Protein AF-A0A7W1K6W0-F1 (afdb_monomer)

Secondary structure (DSSP, 8-state):
--PPPP---------------PPPPP---EEEEEEE--SS-SSTT-TT-EEEEEEEEGGGEEEEEEEEEETTEEEEEEEEEEPPTTSEEEEEEEEEEEEETTEEEEEEEEEEEEEEETTEEEEEEEEEEEEEETTEEEEEE---EEEEEEPPPS---SBSPPTT-EEEEEE----SSSPPEEEEEE-TTSSEEEEEEEEEEEEETTS-EEEEEE---SSEE--TTSEEEE--EEEEEETTEEEEEEEEEEEEEBSSEEEEEEEEEEEEEETTT--EEEEEE---EEEEEE-

pLDDT: mean 90.36, std 11.37, range [38.22, 98.56]

Solvent-accessible surface area (backbone atoms only — not comparable to full-atom values): 14831 Å² total; per-residue (Å²): 143,84,84,85,84,84,82,84,79,84,82,83,81,82,78,81,77,72,76,79,77,74,78,77,65,59,76,47,63,48,52,23,2,6,28,24,82,55,79,77,54,82,47,98,62,25,33,45,26,33,41,32,14,32,25,31,36,86,93,40,37,31,34,40,36,35,39,43,14,13,81,81,47,72,37,72,48,78,51,74,33,54,44,41,64,81,19,36,36,56,50,70,52,74,42,78,45,65,92,42,101,58,31,40,39,38,29,37,38,45,34,40,35,34,41,82,49,70,50,35,35,39,35,40,38,34,39,43,38,39,39,30,48,80,85,49,74,49,77,34,60,31,53,81,33,64,31,42,27,18,32,50,48,98,54,30,61,59,68,24,43,48,48,56,35,50,33,15,2,25,36,70,53,87,57,98,65,36,30,33,16,28,33,40,33,32,29,70,85,25,45,24,36,50,38,42,39,36,43,49,58,29,46,30,75,82,74,46,76,48,79,47,74,48,63,61,78,63,58,41,63,37,47,94,68,12,37,34,78,50,70,52,76,50,78,45,79,53,92,65,33,34,39,40,37,43,40,36,40,38,38,41,27,14,70,47,8,31,36,36,39,38,32,41,38,40,39,32,22,36,60,89,79,62,46,77,74,45,40,35,35,49,55,82,33,43,35,29,14,16,92

Sequence (291 aa):
MRIPAMSLGVLAALTLVSPAVAEAPITPQGNFGGGALVSPPADIFGAGNAVVALRALPGGRLEIEATVRARCAGGDISESAKIAANGSFSAEGTVTQQPTPSTKITTSYEMSGRFTDASSAGGTISATIKRDVEGRQTTCKSGTVSFAARRPTSGVGKAGAVGAARYYGTTAQKSTGPNRPIVLRISADGKRITRALFSYSVTCSDDKVAIGVEAPRTNIAINSKGRVSDRDRTTQTEGEAVVKIDDRFTAELGAKGARGTFALSDVTTDRASGRTLQTCRTGTIRWRASR

Mean predicted aligned error: 6.69 Å

Radius of gyration: 25.07 Å; Cα contacts (8 Å, |Δi|>4): 837; chains: 1; bounding box: 113×42×66 Å

Nearest PDB structures (foldseek):
  3m8b-assembly1_A  TM=1.853E-01  e=1.008E+00  Escherichia coli
  3wi4-assembly1_A  TM=1.456E-01  e=2.033E+00  Neisseria meningitidis MC58

Structure (mmCIF, N/CA/C/O backbone):
data_AF-A0A7W1K6W0-F1
#
_entry.id   AF-A0A7W1K6W0-F1
#
loop_
_atom_site.group_PDB
_atom_site.id
_atom_site.type_symbol
_atom_site.label_atom_id
_atom_site.label_alt_id
_atom_site.label_comp_id
_atom_site.label_asym_id
_atom_site.label_entity_id
_atom_site.label_seq_id
_atom_site.pdbx_PDB_ins_code
_atom_site.Cartn_x
_atom_site.Cartn_y
_atom_site.Cartn_z
_atom_site.occupancy
_atom_site.B_iso_or_equiv
_atom_site.auth_seq_id
_atom_site.auth_comp_id
_atom_site.auth_asym_id
_atom_site.auth_atom_id
_atom_site.pdbx_PDB_model_num
ATOM 1 N N . MET A 1 1 ? 86.618 -5.258 -36.837 1.00 42.81 1 MET A N 1
ATOM 2 C CA . MET A 1 1 ? 85.709 -5.174 -35.673 1.00 42.81 1 MET A CA 1
ATOM 3 C C . MET A 1 1 ? 84.855 -3.920 -35.819 1.00 42.81 1 MET A C 1
ATOM 5 O O . MET A 1 1 ? 85.383 -2.825 -35.687 1.00 42.81 1 MET A O 1
ATOM 9 N N . ARG A 1 2 ? 83.581 -4.054 -36.199 1.00 38.22 2 ARG A N 1
ATOM 10 C CA . ARG A 1 2 ? 82.602 -2.954 -36.248 1.00 38.22 2 ARG A CA 1
ATOM 11 C C . ARG A 1 2 ? 81.290 -3.488 -35.670 1.00 38.22 2 ARG A C 1
ATOM 13 O O . ARG A 1 2 ? 80.817 -4.522 -36.125 1.00 38.22 2 ARG A O 1
ATOM 20 N N . ILE A 1 3 ? 80.784 -2.822 -34.635 1.00 43.19 3 ILE A N 1
ATOM 21 C CA . ILE A 1 3 ? 79.565 -3.171 -33.890 1.00 43.19 3 ILE A CA 1
ATOM 22 C C . ILE A 1 3 ? 78.397 -2.389 -34.514 1.00 43.19 3 ILE A C 1
ATOM 24 O O . ILE A 1 3 ? 78.555 -1.180 -34.703 1.00 43.19 3 ILE A O 1
ATOM 28 N N . PRO A 1 4 ? 77.249 -3.010 -34.849 1.00 52.16 4 PRO A N 1
ATOM 29 C CA . PRO A 1 4 ? 76.085 -2.274 -35.321 1.00 52.16 4 PRO A CA 1
ATOM 30 C C . PRO A 1 4 ? 75.261 -1.745 -34.139 1.00 52.16 4 PRO A C 1
ATOM 32 O O . PRO A 1 4 ? 75.050 -2.432 -33.141 1.00 52.16 4 PRO A O 1
ATOM 35 N N . ALA A 1 5 ? 74.803 -0.501 -34.272 1.00 53.09 5 ALA A N 1
ATOM 36 C CA . ALA A 1 5 ? 73.952 0.187 -33.313 1.00 53.09 5 ALA A CA 1
ATOM 37 C C . ALA A 1 5 ? 72.498 -0.310 -33.416 1.00 53.09 5 ALA A C 1
ATOM 39 O O . ALA A 1 5 ? 71.902 -0.280 -34.491 1.00 53.09 5 ALA A O 1
ATOM 40 N N . MET A 1 6 ? 71.930 -0.751 -32.290 1.00 55.09 6 MET A N 1
ATOM 41 C CA . MET A 1 6 ? 70.500 -1.038 -32.141 1.00 55.09 6 MET A CA 1
ATOM 42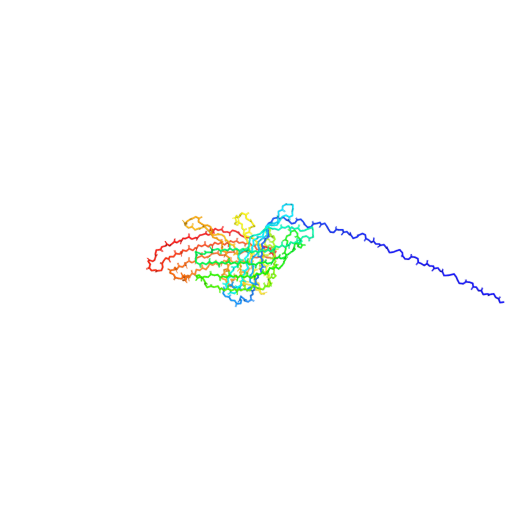 C C . MET A 1 6 ? 69.734 0.261 -31.877 1.00 55.09 6 MET A C 1
ATOM 44 O O . MET A 1 6 ? 69.959 0.930 -30.870 1.00 55.09 6 MET A O 1
ATOM 48 N N . SER A 1 7 ? 68.802 0.598 -32.764 1.00 52.59 7 SER A N 1
ATOM 49 C CA . SER A 1 7 ? 67.832 1.676 -32.568 1.00 52.59 7 SER A CA 1
ATOM 50 C C . SER A 1 7 ? 66.617 1.146 -31.795 1.00 52.59 7 SER A C 1
ATOM 52 O O . SER A 1 7 ? 65.870 0.317 -32.312 1.00 52.59 7 SER A O 1
ATOM 54 N N . LEU A 1 8 ? 66.406 1.623 -30.563 1.00 54.88 8 LEU A N 1
ATOM 55 C CA . LEU A 1 8 ? 65.153 1.428 -29.826 1.00 54.88 8 LEU A CA 1
ATOM 56 C C . LEU A 1 8 ? 64.073 2.361 -30.398 1.00 54.88 8 LEU A C 1
ATOM 58 O O . LEU A 1 8 ? 64.148 3.577 -30.236 1.00 54.88 8 LEU A O 1
ATOM 62 N N . GLY A 1 9 ? 63.057 1.789 -31.044 1.00 52.47 9 GLY A N 1
ATOM 63 C CA . GLY A 1 9 ? 61.823 2.493 -31.387 1.00 52.47 9 GLY A CA 1
ATOM 64 C C . GLY A 1 9 ? 60.880 2.541 -30.183 1.00 52.47 9 GLY A C 1
ATOM 65 O O . GLY A 1 9 ? 60.414 1.504 -29.719 1.00 52.47 9 GLY A O 1
ATOM 66 N N . VAL A 1 10 ? 60.595 3.741 -29.675 1.00 59.00 10 VAL A N 1
ATOM 67 C CA . VAL A 1 10 ? 59.584 3.977 -28.634 1.00 59.00 10 VAL A CA 1
ATOM 68 C C . VAL A 1 10 ? 58.207 4.047 -29.301 1.00 59.00 10 VAL A C 1
ATOM 70 O O . VAL A 1 10 ? 57.908 5.003 -30.013 1.00 59.00 10 VAL A O 1
ATOM 73 N N . LEU A 1 11 ? 57.365 3.033 -29.082 1.00 61.78 11 LEU A N 1
ATOM 74 C CA . LEU A 1 11 ? 55.950 3.057 -29.467 1.00 61.78 11 LEU A CA 1
ATOM 75 C C . LEU A 1 11 ? 55.159 3.850 -28.411 1.00 61.78 11 LEU A C 1
ATOM 77 O O . LEU A 1 11 ? 54.966 3.380 -27.291 1.00 61.78 11 LEU A O 1
ATOM 81 N N . ALA A 1 12 ? 54.693 5.050 -28.756 1.00 59.41 12 ALA A N 1
ATOM 82 C CA . ALA A 1 12 ? 53.756 5.807 -27.931 1.00 59.41 12 ALA A CA 1
ATOM 83 C C . ALA A 1 12 ? 52.328 5.270 -28.142 1.00 59.41 12 ALA A C 1
ATOM 85 O O . ALA A 1 12 ? 51.717 5.495 -29.186 1.00 59.41 12 ALA A O 1
ATOM 86 N N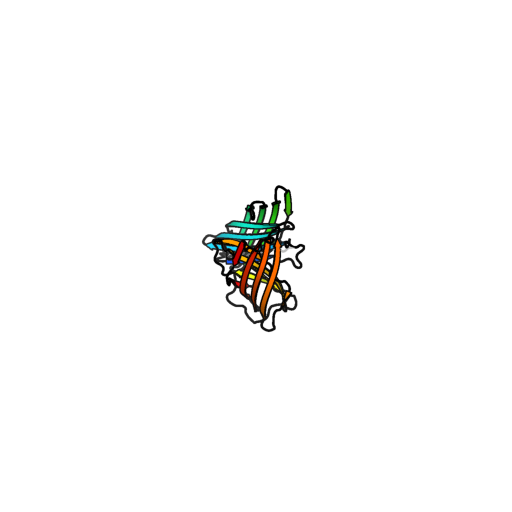 . ALA A 1 13 ? 51.793 4.542 -27.161 1.00 61.91 13 ALA A N 1
ATOM 87 C CA . ALA A 1 13 ? 50.399 4.108 -27.159 1.00 61.91 13 ALA A CA 1
ATOM 88 C C . ALA A 1 13 ? 49.486 5.287 -26.771 1.00 61.91 13 ALA A C 1
ATOM 90 O O . ALA A 1 13 ? 49.422 5.669 -25.604 1.00 61.91 13 ALA A O 1
ATOM 91 N N . LEU A 1 14 ? 48.780 5.871 -27.744 1.00 62.03 14 LEU A N 1
ATOM 92 C CA . LEU A 1 14 ? 47.701 6.825 -27.475 1.00 62.03 14 LEU A CA 1
ATOM 93 C C . LEU A 1 14 ? 46.491 6.083 -26.891 1.00 62.03 14 LEU A C 1
ATOM 95 O O . LEU A 1 14 ? 45.776 5.374 -27.599 1.00 62.03 14 LEU A O 1
ATOM 99 N N . THR A 1 15 ? 46.237 6.266 -25.597 1.00 64.25 15 THR A N 1
ATOM 100 C CA . THR A 1 15 ? 44.984 5.863 -24.956 1.00 64.25 15 THR A CA 1
ATOM 101 C C . THR A 1 15 ? 43.884 6.855 -25.338 1.00 64.25 15 THR A C 1
ATOM 103 O O . THR A 1 15 ? 43.830 7.986 -24.860 1.00 64.25 15 THR A O 1
ATOM 106 N N . LEU A 1 16 ? 42.984 6.439 -26.231 1.00 63.16 16 LEU A N 1
ATOM 107 C CA . LEU A 1 16 ? 41.753 7.170 -26.528 1.00 63.16 16 LEU A CA 1
ATOM 108 C C . LEU A 1 16 ? 40.838 7.123 -25.294 1.00 63.16 16 LEU A C 1
ATOM 110 O O . LEU A 1 16 ? 40.117 6.150 -25.076 1.00 63.16 16 LEU A O 1
ATOM 114 N N . VAL A 1 17 ? 40.872 8.173 -24.472 1.00 64.38 17 VAL A N 1
ATOM 115 C CA . VAL A 1 17 ? 39.885 8.385 -23.407 1.00 64.38 17 VAL A CA 1
ATOM 116 C C . VAL A 1 17 ? 38.566 8.738 -24.089 1.00 64.38 17 VAL A C 1
ATOM 118 O O . VAL A 1 17 ? 38.353 9.873 -24.509 1.00 64.38 17 VAL A O 1
ATOM 121 N N . SER A 1 18 ? 37.692 7.747 -24.258 1.00 67.44 18 SER A N 1
ATOM 122 C CA . SER A 1 18 ? 36.328 8.008 -24.716 1.00 67.44 18 SER A CA 1
ATOM 123 C C . SER A 1 18 ? 35.640 8.891 -23.670 1.00 67.44 18 SER A C 1
ATOM 125 O O . SER A 1 18 ? 35.662 8.528 -22.490 1.00 67.44 18 SER A O 1
ATOM 127 N N . PRO A 1 19 ? 35.058 10.045 -24.046 1.00 64.12 19 PRO A N 1
ATOM 128 C CA . PRO A 1 19 ? 34.321 10.864 -23.099 1.00 64.12 19 PRO A CA 1
ATOM 129 C C . PRO A 1 19 ? 33.190 10.016 -22.522 1.00 64.12 19 PRO A C 1
ATOM 131 O O . PRO A 1 19 ? 32.385 9.451 -23.265 1.00 64.12 19 PRO A O 1
ATOM 134 N N . ALA A 1 20 ? 33.157 9.894 -21.195 1.00 70.38 20 ALA A N 1
ATOM 135 C CA . ALA A 1 20 ? 32.046 9.266 -20.507 1.00 70.38 20 ALA A CA 1
ATOM 136 C C . ALA A 1 20 ? 30.778 10.031 -20.897 1.00 70.38 20 ALA A C 1
ATOM 138 O O . ALA A 1 20 ? 30.624 11.205 -20.557 1.00 70.38 20 ALA A O 1
ATOM 139 N N . VAL A 1 21 ? 29.904 9.387 -21.671 1.00 69.00 21 VAL A N 1
ATOM 140 C CA . VAL A 1 21 ? 28.605 9.954 -22.023 1.00 69.00 21 VAL A CA 1
ATOM 141 C C . VAL A 1 21 ? 27.855 10.110 -20.708 1.00 69.00 21 VAL A C 1
ATOM 143 O O . VAL A 1 21 ? 27.488 9.117 -20.084 1.00 69.00 21 VAL A O 1
ATOM 146 N N . ALA A 1 22 ? 27.704 11.350 -20.244 1.00 74.12 22 ALA A N 1
ATOM 147 C CA . ALA A 1 22 ? 26.924 11.636 -19.054 1.00 74.12 22 ALA A CA 1
ATOM 148 C C . ALA A 1 22 ? 25.501 11.113 -19.289 1.00 74.12 22 ALA A C 1
ATOM 150 O O . ALA A 1 22 ? 24.826 11.556 -20.221 1.00 74.12 22 ALA A O 1
ATOM 151 N N . GLU A 1 23 ? 25.065 10.139 -18.486 1.00 72.62 23 GLU A N 1
ATOM 152 C CA . GLU A 1 23 ? 23.687 9.656 -18.539 1.00 72.62 23 GLU A CA 1
ATOM 153 C C . GLU A 1 23 ? 22.739 10.841 -18.344 1.00 72.62 23 GLU A C 1
ATOM 155 O O . GLU A 1 23 ? 22.904 11.649 -17.423 1.00 72.62 23 GLU A O 1
ATOM 160 N N . ALA A 1 24 ? 21.754 10.962 -19.236 1.00 77.19 24 ALA A N 1
ATOM 161 C CA . ALA A 1 24 ? 20.756 12.011 -19.132 1.00 77.19 24 ALA A CA 1
ATOM 162 C C . ALA A 1 24 ? 20.046 11.919 -17.764 1.00 77.19 24 ALA A C 1
ATOM 164 O O . ALA A 1 24 ? 19.701 10.812 -17.336 1.00 77.19 24 ALA A O 1
ATOM 165 N N . PRO A 1 25 ? 19.796 13.051 -17.079 1.00 81.62 25 PRO A N 1
ATOM 166 C CA . PRO A 1 25 ? 19.126 13.044 -15.785 1.00 81.62 25 PRO A CA 1
ATOM 167 C C . PRO A 1 25 ? 17.779 12.318 -15.840 1.00 81.62 25 PRO A C 1
ATOM 169 O O . PRO A 1 25 ? 16.950 12.578 -16.719 1.00 81.62 25 PRO A O 1
ATOM 172 N N . ILE A 1 26 ? 17.529 11.437 -14.870 1.00 84.69 26 ILE A N 1
ATOM 173 C CA . ILE A 1 26 ? 16.232 10.768 -14.742 1.00 84.69 26 ILE A CA 1
ATOM 174 C C . ILE A 1 26 ? 15.219 11.814 -14.268 1.00 84.69 26 ILE A C 1
ATOM 176 O O . ILE A 1 26 ? 15.366 12.399 -13.197 1.00 84.69 26 ILE A O 1
ATOM 180 N N . THR A 1 27 ? 14.172 12.040 -15.059 1.00 88.75 27 THR A N 1
ATOM 181 C CA . THR A 1 27 ? 13.112 13.023 -14.779 1.00 88.75 27 THR A CA 1
ATOM 182 C C . THR A 1 27 ? 11.771 12.313 -14.571 1.00 88.75 27 THR A C 1
ATOM 184 O O . THR A 1 27 ? 10.881 12.372 -15.424 1.00 88.75 27 THR A O 1
ATOM 187 N N . PRO A 1 28 ? 11.604 11.573 -13.457 1.00 94.38 28 PRO A N 1
ATOM 188 C CA . PRO A 1 28 ? 10.377 10.832 -13.208 1.00 94.38 28 PRO A CA 1
ATOM 189 C C . PRO A 1 28 ? 9.212 11.805 -12.994 1.00 94.38 28 PRO A C 1
ATOM 191 O O . PRO A 1 28 ? 9.372 12.874 -12.406 1.00 94.38 28 PRO A O 1
ATOM 194 N N . GLN A 1 29 ? 8.022 11.424 -13.453 1.00 95.50 29 GLN A N 1
ATOM 195 C CA . GLN A 1 29 ? 6.800 12.200 -13.249 1.00 95.50 29 GLN A CA 1
ATOM 196 C C . GLN A 1 29 ? 5.601 11.287 -13.001 1.00 95.50 29 GLN A C 1
ATOM 198 O O . GLN A 1 29 ? 5.464 10.219 -13.609 1.00 95.50 29 GLN A O 1
ATOM 203 N N . GLY A 1 30 ? 4.688 11.760 -12.157 1.00 96.31 30 GLY A N 1
ATOM 204 C CA . GLY A 1 30 ? 3.421 11.104 -11.862 1.00 96.31 30 GLY A CA 1
ATOM 205 C C . GLY A 1 30 ? 3.461 10.240 -10.606 1.00 96.31 30 GLY A C 1
ATOM 206 O O . GLY A 1 30 ? 4.338 10.378 -9.755 1.00 96.31 30 GLY A O 1
ATOM 207 N N . ASN A 1 31 ? 2.456 9.373 -10.482 1.00 97.69 31 ASN A N 1
ATOM 208 C CA . ASN A 1 31 ? 2.253 8.538 -9.305 1.00 97.69 31 ASN A CA 1
ATOM 209 C C . ASN A 1 31 ? 2.900 7.161 -9.469 1.00 97.69 31 ASN A C 1
ATOM 211 O O . ASN A 1 31 ? 2.706 6.484 -10.483 1.00 97.69 31 ASN A O 1
ATOM 215 N N . PHE A 1 32 ? 3.580 6.727 -8.418 1.00 98.19 32 PHE A N 1
ATOM 216 C CA . PHE A 1 32 ? 4.153 5.402 -8.262 1.00 98.19 32 PHE A CA 1
ATOM 217 C C . PHE A 1 32 ? 3.612 4.836 -6.962 1.00 98.19 32 PHE A C 1
ATOM 219 O O . PHE A 1 32 ? 3.516 5.546 -5.965 1.00 98.19 32 PHE A O 1
ATOM 226 N N . GLY A 1 33 ? 3.266 3.561 -6.960 1.00 97.50 33 GLY A N 1
ATOM 227 C CA . GLY A 1 33 ? 2.843 2.903 -5.739 1.00 97.50 33 GLY A CA 1
ATOM 228 C C . GLY A 1 33 ? 3.445 1.524 -5.651 1.00 97.50 33 GLY A C 1
ATOM 229 O O . GLY A 1 33 ? 3.811 0.914 -6.660 1.00 97.50 33 GLY A O 1
ATOM 230 N N . GLY A 1 34 ? 3.613 1.068 -4.425 1.00 95.94 34 GLY A N 1
ATOM 231 C CA . GLY A 1 34 ? 4.239 -0.197 -4.148 1.00 95.94 34 GLY A CA 1
ATOM 232 C C . GLY A 1 34 ? 4.461 -0.403 -2.659 1.00 95.94 34 GLY A C 1
ATOM 233 O O . GLY A 1 34 ? 3.657 0.026 -1.834 1.00 95.94 34 GLY A O 1
ATOM 234 N N . GLY A 1 35 ? 5.536 -1.103 -2.318 1.00 95.25 35 GLY A N 1
ATOM 235 C CA . GLY A 1 35 ? 5.837 -1.464 -0.945 1.00 95.25 35 GLY A CA 1
ATOM 236 C C . GLY A 1 35 ? 6.640 -2.751 -0.825 1.00 95.25 35 GLY A C 1
ATOM 237 O O . GLY A 1 35 ? 7.312 -3.195 -1.761 1.00 95.25 35 GLY A O 1
ATOM 238 N N . ALA A 1 36 ? 6.536 -3.357 0.348 1.00 93.25 36 ALA A N 1
ATOM 239 C CA . ALA A 1 36 ? 7.179 -4.599 0.722 1.00 93.25 36 ALA A CA 1
ATOM 240 C C . ALA A 1 36 ? 6.159 -5.519 1.391 1.00 93.25 36 ALA A C 1
ATOM 242 O O . ALA A 1 36 ? 5.460 -5.115 2.320 1.00 93.25 36 ALA A O 1
ATOM 243 N N . LEU A 1 37 ? 6.096 -6.765 0.916 1.00 88.38 37 LEU A N 1
ATOM 244 C CA . LEU A 1 37 ? 5.232 -7.800 1.477 1.00 88.38 37 LEU A CA 1
ATOM 245 C C . LEU A 1 37 ? 6.078 -8.961 1.996 1.00 88.38 37 LEU A C 1
ATOM 247 O O . LEU A 1 37 ? 6.597 -9.762 1.207 1.00 88.38 37 LEU A O 1
ATOM 251 N N . VAL A 1 38 ? 6.162 -9.098 3.319 1.00 83.62 38 VAL A N 1
ATOM 252 C CA . VAL A 1 38 ? 6.649 -10.334 3.948 1.00 83.62 38 VAL A CA 1
ATOM 253 C C . VAL A 1 38 ? 5.624 -11.455 3.733 1.00 83.62 38 VAL A C 1
ATOM 255 O O . VAL A 1 38 ? 4.441 -11.195 3.535 1.00 83.62 38 VAL A O 1
ATOM 258 N N . SER A 1 39 ? 6.032 -12.717 3.669 1.00 74.31 39 SER A N 1
ATOM 259 C CA . SER A 1 39 ? 5.069 -13.826 3.587 1.00 74.31 39 SER A CA 1
ATOM 260 C C . SER A 1 39 ? 5.684 -15.086 4.183 1.00 74.31 39 SER A C 1
ATOM 262 O O . SER A 1 39 ? 6.699 -15.527 3.638 1.00 74.31 39 SER A O 1
ATOM 264 N N . PRO A 1 40 ? 5.066 -15.685 5.217 1.00 75.00 40 PRO A N 1
ATOM 265 C CA . PRO A 1 40 ? 3.917 -15.162 5.977 1.00 75.00 40 PRO A CA 1
ATOM 266 C C . PRO A 1 40 ? 4.274 -13.886 6.776 1.00 75.00 40 PRO A C 1
ATOM 268 O O . PRO A 1 40 ? 5.457 -13.594 6.956 1.00 75.00 40 PRO A O 1
ATOM 271 N N . PRO A 1 41 ? 3.292 -13.076 7.217 1.00 69.69 41 PRO A N 1
ATOM 272 C CA . PRO A 1 41 ? 3.552 -12.034 8.209 1.00 69.69 41 PRO A CA 1
ATOM 273 C C . PRO A 1 41 ? 4.008 -12.659 9.535 1.00 69.69 41 PRO A C 1
ATOM 275 O O . PRO A 1 41 ? 3.507 -13.709 9.928 1.00 69.69 41 PRO A O 1
ATOM 278 N N . ALA A 1 42 ? 4.958 -12.014 10.216 1.00 71.12 42 ALA A N 1
ATOM 279 C CA . ALA A 1 42 ? 5.505 -12.511 11.483 1.00 71.12 42 ALA A CA 1
ATOM 280 C C . ALA A 1 42 ? 4.549 -12.324 12.679 1.00 71.12 42 ALA A C 1
ATOM 282 O O . ALA A 1 42 ? 4.730 -12.959 13.713 1.00 71.12 42 ALA A O 1
ATOM 283 N N . ASP A 1 43 ? 3.558 -11.443 12.542 1.00 75.25 43 ASP A N 1
ATOM 284 C CA . ASP A 1 43 ? 2.570 -11.109 13.565 1.00 75.25 43 ASP A CA 1
ATOM 285 C C . ASP A 1 43 ? 1.294 -10.528 12.930 1.00 75.25 43 ASP A C 1
ATOM 287 O O . ASP A 1 43 ? 1.218 -10.322 11.714 1.00 75.25 43 ASP A O 1
ATOM 291 N N . ILE A 1 44 ? 0.299 -10.244 13.775 1.00 66.81 44 ILE A N 1
ATOM 292 C CA . ILE A 1 44 ? -1.000 -9.678 13.382 1.00 66.81 44 ILE A CA 1
ATOM 293 C C . ILE A 1 44 ? -0.899 -8.274 12.770 1.00 66.81 44 ILE A C 1
ATOM 295 O O . ILE A 1 44 ? -1.741 -7.899 11.960 1.00 66.81 44 ILE A O 1
ATOM 299 N N . PHE A 1 45 ? 0.137 -7.504 13.113 1.00 69.06 45 PHE A N 1
ATOM 300 C CA . PHE A 1 45 ? 0.373 -6.176 12.541 1.00 69.06 45 PHE A CA 1
ATOM 301 C C . PHE A 1 45 ? 1.091 -6.266 11.194 1.00 69.06 45 PHE A C 1
ATOM 303 O O . PHE A 1 45 ? 1.178 -5.283 10.457 1.00 69.06 45 PHE A O 1
ATOM 310 N N . GLY A 1 46 ? 1.601 -7.451 10.861 1.00 78.25 46 GLY A N 1
ATOM 311 C CA . GLY A 1 46 ? 2.409 -7.687 9.694 1.00 78.25 46 GLY A CA 1
ATOM 312 C C . GLY A 1 46 ? 3.725 -6.928 9.772 1.00 78.25 46 GLY A C 1
ATOM 313 O O . GLY A 1 46 ? 4.058 -6.232 8.812 1.00 78.25 46 GLY A O 1
ATOM 314 N N . ALA A 1 47 ? 4.473 -7.045 10.871 1.00 85.44 47 ALA A N 1
ATOM 315 C CA . ALA A 1 47 ? 5.810 -6.463 10.944 1.00 85.44 47 ALA A CA 1
ATOM 316 C C . ALA A 1 47 ? 6.664 -6.839 9.720 1.00 85.44 47 ALA A C 1
ATOM 318 O O . ALA A 1 47 ? 6.626 -7.971 9.230 1.00 85.44 47 ALA A O 1
ATOM 319 N N . GLY A 1 48 ? 7.402 -5.855 9.205 1.00 86.75 48 GLY A N 1
ATOM 320 C CA . GLY A 1 48 ? 8.190 -5.977 7.976 1.00 86.75 48 GLY A CA 1
ATOM 321 C C . GLY A 1 48 ? 7.407 -5.694 6.689 1.00 86.75 48 GLY A C 1
ATOM 322 O O . GLY A 1 48 ? 7.998 -5.687 5.611 1.00 86.75 48 GLY A O 1
ATOM 323 N N . ASN A 1 49 ? 6.097 -5.433 6.768 1.00 91.31 49 ASN A N 1
ATOM 324 C CA . ASN A 1 49 ? 5.363 -4.868 5.638 1.00 91.31 49 ASN A CA 1
ATOM 325 C C . ASN A 1 49 ? 5.520 -3.353 5.586 1.00 91.31 49 ASN A C 1
ATOM 327 O O . ASN A 1 49 ? 5.530 -2.671 6.613 1.00 91.31 49 ASN A O 1
ATOM 331 N N . ALA A 1 50 ? 5.549 -2.840 4.365 1.00 94.19 50 ALA A N 1
ATOM 332 C CA . ALA A 1 50 ? 5.431 -1.423 4.092 1.00 94.19 50 ALA A CA 1
ATOM 333 C C . ALA A 1 50 ? 4.573 -1.220 2.846 1.00 94.19 50 ALA A C 1
ATOM 335 O O . ALA A 1 50 ? 4.627 -2.023 1.914 1.00 94.19 50 ALA A O 1
ATOM 336 N N . VAL A 1 51 ? 3.816 -0.134 2.810 1.00 95.19 51 VAL A N 1
ATOM 337 C CA . VAL A 1 51 ? 3.234 0.405 1.579 1.00 95.19 51 VAL A CA 1
ATOM 338 C C . VAL A 1 51 ? 3.804 1.790 1.352 1.00 95.19 51 VAL A C 1
ATOM 340 O O . VAL A 1 51 ? 3.998 2.537 2.305 1.00 95.19 51 VAL A O 1
ATOM 343 N N . VAL A 1 52 ? 4.117 2.103 0.099 1.00 97.38 52 VAL A N 1
ATOM 344 C CA . VAL A 1 52 ? 4.781 3.345 -0.295 1.00 97.38 52 VAL A CA 1
ATOM 345 C C . VAL A 1 52 ? 4.092 3.887 -1.537 1.00 97.38 52 VAL A C 1
ATOM 347 O O . VAL A 1 52 ? 4.007 3.193 -2.553 1.00 97.38 52 VAL A O 1
ATOM 350 N N . ALA A 1 53 ? 3.631 5.127 -1.465 1.00 97.88 53 ALA A N 1
ATOM 351 C CA . ALA A 1 53 ? 3.184 5.911 -2.598 1.00 97.88 53 ALA A CA 1
ATOM 352 C C . ALA A 1 53 ? 4.078 7.136 -2.778 1.00 97.88 53 ALA A C 1
ATOM 354 O O . ALA A 1 53 ? 4.431 7.831 -1.830 1.00 97.88 53 ALA A O 1
ATOM 355 N N . LEU A 1 54 ? 4.449 7.379 -4.028 1.00 98.19 54 LEU A N 1
ATOM 356 C CA . LEU A 1 54 ? 5.335 8.453 -4.440 1.00 98.19 54 LEU A CA 1
ATOM 357 C C . LEU A 1 54 ? 4.643 9.268 -5.528 1.00 98.19 54 LEU A C 1
ATOM 359 O O . LEU A 1 54 ? 4.083 8.696 -6.468 1.00 98.19 54 LEU A O 1
ATOM 363 N N . ARG A 1 55 ? 4.730 10.594 -5.453 1.00 98.12 55 ARG A N 1
ATOM 364 C CA . ARG A 1 55 ? 4.307 11.500 -6.526 1.00 98.12 55 ARG A CA 1
ATOM 365 C C . ARG A 1 55 ? 5.484 12.369 -6.929 1.00 98.12 55 ARG A C 1
ATOM 367 O O . ARG A 1 55 ? 5.848 13.303 -6.221 1.00 98.12 55 ARG A O 1
ATOM 374 N N . ALA A 1 56 ? 6.090 12.029 -8.063 1.00 97.81 56 ALA A N 1
ATOM 375 C CA . ALA A 1 56 ? 7.150 12.830 -8.654 1.00 97.81 56 ALA A CA 1
ATOM 376 C C . ALA A 1 56 ? 6.526 13.991 -9.438 1.00 97.81 56 ALA A C 1
ATOM 378 O O . ALA A 1 56 ? 5.672 13.787 -10.310 1.00 97.81 56 ALA A O 1
ATOM 379 N N . LEU A 1 57 ? 6.936 15.205 -9.097 1.00 96.81 57 LEU A N 1
ATOM 380 C CA . LEU A 1 57 ? 6.422 16.458 -9.628 1.00 96.81 57 LEU A CA 1
ATOM 381 C C . LEU A 1 57 ? 7.483 17.152 -10.495 1.00 96.81 57 LEU A C 1
ATOM 383 O O . LEU A 1 57 ? 8.679 16.869 -10.366 1.00 96.81 57 LEU A O 1
ATOM 387 N N . PRO A 1 58 ? 7.073 18.098 -11.360 1.00 94.31 58 PRO A N 1
ATOM 388 C CA . PRO A 1 58 ? 8.012 18.956 -12.073 1.00 94.31 58 PRO A CA 1
ATOM 389 C C . PRO A 1 58 ? 9.008 19.645 -11.125 1.00 94.31 58 PRO A C 1
ATOM 391 O O . PRO A 1 58 ? 8.690 19.935 -9.972 1.00 94.31 58 PRO A O 1
ATOM 394 N N . GLY A 1 59 ? 10.223 19.904 -11.615 1.00 91.69 59 GLY A N 1
ATOM 395 C CA . GLY A 1 59 ? 11.283 20.543 -10.822 1.00 91.69 59 GLY A CA 1
ATOM 396 C C . GLY A 1 59 ? 11.983 19.619 -9.818 1.00 91.69 59 GLY A C 1
ATOM 397 O O . GLY A 1 59 ? 12.679 20.107 -8.934 1.00 91.69 59 GLY A O 1
ATOM 398 N N . GLY A 1 60 ? 11.802 18.297 -9.931 1.00 94.94 60 GLY A N 1
ATOM 399 C CA . GLY A 1 60 ? 12.492 17.321 -9.083 1.00 94.94 60 GLY A CA 1
ATOM 400 C C . GLY A 1 60 ? 11.957 17.263 -7.651 1.00 94.94 60 GLY A C 1
ATOM 401 O O . GLY A 1 60 ? 12.686 16.863 -6.749 1.00 94.94 60 GLY A O 1
ATOM 402 N N . ARG A 1 61 ? 10.703 17.667 -7.412 1.00 97.25 61 ARG A N 1
ATOM 403 C CA . ARG A 1 61 ? 10.045 17.492 -6.108 1.00 97.25 61 ARG A CA 1
ATOM 404 C C . ARG A 1 61 ? 9.386 16.116 -6.032 1.00 97.25 61 ARG A C 1
ATOM 406 O O . ARG A 1 61 ? 8.779 15.658 -6.998 1.00 97.25 61 ARG A O 1
ATOM 413 N N . LEU A 1 62 ? 9.477 15.480 -4.874 1.00 98.25 62 LEU A N 1
ATOM 414 C CA . LEU A 1 62 ? 8.859 14.198 -4.570 1.00 98.25 62 LEU A CA 1
ATOM 415 C C . LEU A 1 62 ? 7.952 14.359 -3.360 1.00 98.25 62 LEU A C 1
ATOM 417 O O . LEU A 1 62 ? 8.393 14.856 -2.332 1.00 98.25 62 LEU A O 1
ATOM 421 N N . GLU A 1 63 ? 6.714 13.909 -3.465 1.00 98.25 63 GLU A N 1
ATOM 422 C CA . GLU A 1 63 ? 5.858 13.712 -2.297 1.00 98.25 63 GLU A CA 1
ATOM 423 C C . GLU A 1 63 ? 5.795 12.226 -1.970 1.00 98.25 63 GLU A C 1
ATOM 425 O O . GLU A 1 63 ? 5.707 11.386 -2.872 1.00 98.25 63 GLU A O 1
ATOM 430 N N . ILE A 1 64 ? 5.858 11.918 -0.682 1.00 97.75 64 ILE A N 1
ATOM 431 C CA . ILE A 1 64 ? 5.986 10.572 -0.145 1.00 97.75 64 ILE A CA 1
ATOM 432 C C . ILE A 1 64 ? 4.847 10.356 0.839 1.00 97.75 64 ILE A C 1
ATOM 434 O O . ILE A 1 64 ? 4.692 11.113 1.790 1.00 97.75 64 ILE A O 1
ATOM 438 N N . GLU A 1 65 ? 4.096 9.283 0.637 1.00 96.81 65 GLU A N 1
ATOM 439 C CA . GLU A 1 65 ? 3.223 8.712 1.651 1.00 96.81 65 GLU A CA 1
ATOM 440 C C . GLU A 1 65 ? 3.638 7.264 1.887 1.00 96.81 65 GLU A C 1
ATOM 442 O O . GLU A 1 65 ? 3.788 6.490 0.940 1.00 96.81 65 GLU A O 1
ATOM 447 N N . ALA A 1 66 ? 3.815 6.871 3.140 1.00 95.94 66 ALA A N 1
ATOM 448 C CA . ALA A 1 66 ? 4.150 5.496 3.470 1.00 95.94 66 ALA A CA 1
ATOM 449 C C . ALA A 1 66 ? 3.480 5.054 4.764 1.00 95.94 66 ALA A C 1
ATOM 451 O O . ALA A 1 66 ? 3.289 5.849 5.675 1.00 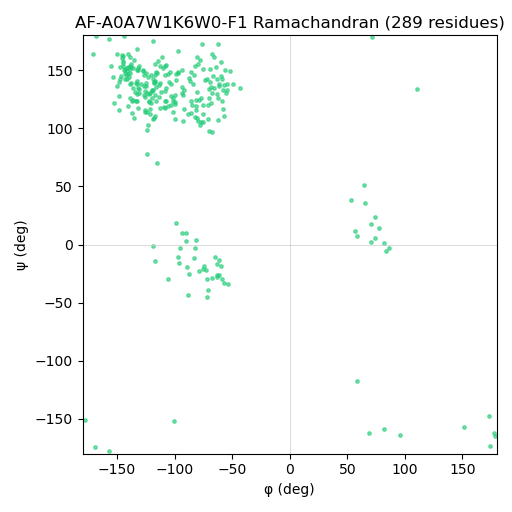95.94 66 ALA A O 1
ATOM 452 N N . THR A 1 67 ? 3.189 3.763 4.863 1.00 95.06 67 THR A N 1
ATOM 453 C CA . THR A 1 67 ? 2.841 3.123 6.133 1.00 95.06 67 THR A CA 1
ATOM 454 C C . THR A 1 67 ? 3.824 1.995 6.361 1.00 95.06 67 THR A C 1
ATOM 456 O O . THR A 1 67 ? 3.929 1.083 5.535 1.00 95.06 67 THR A O 1
ATOM 459 N N . VAL A 1 68 ? 4.527 2.033 7.489 1.00 94.06 68 VAL A N 1
ATOM 460 C CA . VAL A 1 68 ? 5.454 0.976 7.911 1.00 94.06 68 VAL A CA 1
ATOM 461 C C . VAL A 1 68 ? 4.848 0.232 9.088 1.00 94.06 68 VAL A C 1
ATOM 463 O O . VAL A 1 68 ? 4.376 0.846 10.043 1.00 94.06 68 VAL A O 1
A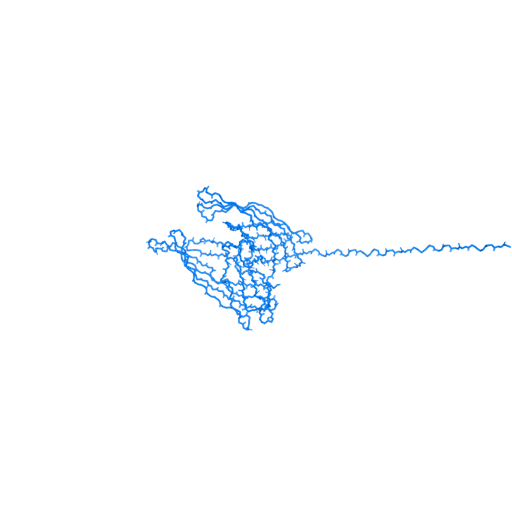TOM 466 N N . ARG A 1 69 ? 4.854 -1.100 9.037 1.00 92.81 69 ARG A N 1
ATOM 467 C CA . ARG A 1 69 ? 4.333 -1.947 10.114 1.00 92.81 69 ARG A CA 1
ATOM 468 C C . ARG A 1 69 ? 5.472 -2.478 10.986 1.00 92.81 69 ARG A C 1
ATOM 470 O O . ARG A 1 69 ? 6.418 -3.092 10.486 1.00 92.81 69 ARG A O 1
ATOM 477 N N . ALA A 1 70 ? 5.345 -2.291 12.297 1.00 92.31 70 ALA A N 1
ATOM 478 C CA . ALA A 1 70 ? 6.159 -2.937 13.323 1.00 92.31 70 ALA A CA 1
ATOM 479 C C . ALA A 1 70 ? 5.274 -3.783 14.253 1.00 92.31 70 ALA A C 1
ATOM 481 O O . ALA A 1 70 ? 4.050 -3.760 14.162 1.00 92.31 70 ALA A O 1
ATOM 482 N N . ARG A 1 71 ? 5.900 -4.508 15.188 1.00 90.38 71 ARG A N 1
ATOM 483 C CA . ARG A 1 71 ? 5.215 -5.489 16.049 1.00 90.38 71 ARG A CA 1
ATOM 484 C C . ARG A 1 71 ? 4.151 -4.926 16.998 1.00 90.38 71 ARG A C 1
ATOM 486 O O . ARG A 1 71 ? 3.389 -5.706 17.549 1.00 90.38 71 ARG A O 1
ATOM 493 N N . CYS A 1 72 ? 4.125 -3.618 17.252 1.00 89.81 72 CYS A N 1
ATOM 494 C CA . CYS A 1 72 ? 3.142 -3.006 18.159 1.00 89.81 72 CYS A CA 1
ATOM 495 C C . CYS A 1 72 ? 2.202 -2.001 17.497 1.00 89.81 72 CYS A C 1
ATOM 497 O O . CYS A 1 72 ? 1.228 -1.596 18.131 1.00 89.81 72 CYS A O 1
ATOM 499 N N . ALA A 1 73 ? 2.504 -1.550 16.278 1.00 90.25 73 ALA A N 1
ATOM 500 C CA . ALA A 1 73 ? 1.742 -0.519 15.581 1.00 90.25 73 ALA A CA 1
ATOM 501 C C . ALA A 1 73 ? 2.194 -0.375 14.119 1.00 90.25 73 ALA A C 1
ATOM 503 O O . ALA A 1 73 ? 3.280 -0.815 13.733 1.00 90.25 73 ALA A O 1
ATOM 504 N N . GLY A 1 74 ? 1.355 0.286 13.318 1.00 90.44 74 GLY A N 1
ATOM 505 C CA . GLY A 1 74 ? 1.777 0.927 12.074 1.00 90.44 74 GLY A CA 1
ATOM 506 C C . GLY A 1 74 ? 2.110 2.397 12.315 1.00 90.44 74 GLY A C 1
ATOM 507 O O . GLY A 1 74 ? 1.535 3.007 13.213 1.00 90.44 74 GLY A O 1
ATOM 508 N N . GLY A 1 75 ? 3.035 2.939 11.531 1.00 92.31 75 GLY A N 1
ATOM 509 C CA . GLY A 1 75 ? 3.342 4.362 11.504 1.00 92.31 75 GLY A CA 1
ATOM 510 C C . GLY A 1 75 ? 3.113 4.911 10.107 1.00 92.31 75 GLY A C 1
ATOM 511 O O . GLY A 1 75 ? 3.735 4.415 9.162 1.00 92.31 75 GLY A O 1
ATOM 512 N N . ASP A 1 76 ? 2.235 5.908 9.985 1.00 93.50 76 ASP A N 1
ATOM 513 C CA . ASP A 1 76 ? 2.032 6.606 8.715 1.00 93.50 76 ASP A CA 1
ATOM 514 C C . ASP A 1 76 ? 3.017 7.774 8.580 1.00 93.50 76 ASP A C 1
ATOM 516 O O . ASP A 1 76 ? 3.375 8.441 9.552 1.00 93.50 76 ASP A O 1
ATOM 520 N N . ILE A 1 77 ? 3.487 8.007 7.366 1.00 95.12 77 ILE A N 1
ATOM 521 C CA . ILE A 1 77 ? 4.494 9.002 7.017 1.00 95.12 77 ILE A CA 1
ATOM 522 C C . ILE A 1 77 ? 3.941 9.790 5.837 1.00 95.12 77 ILE A C 1
ATOM 524 O O . ILE A 1 77 ? 3.439 9.199 4.882 1.00 95.12 77 ILE A O 1
ATOM 528 N N . SER A 1 78 ? 4.043 11.113 5.908 1.00 95.25 78 SER A N 1
ATOM 529 C CA . SER A 1 78 ? 3.708 12.031 4.823 1.00 95.25 78 SER A CA 1
ATOM 530 C C . SER A 1 78 ? 4.793 13.094 4.767 1.00 95.25 78 SER A C 1
ATOM 532 O O . SER A 1 78 ? 4.909 13.878 5.703 1.00 95.25 78 SER A O 1
ATOM 534 N N . GLU A 1 79 ? 5.577 13.117 3.693 1.00 96.38 79 GLU A N 1
ATOM 535 C CA . GLU A 1 79 ? 6.772 13.958 3.590 1.00 96.38 79 GLU A CA 1
ATOM 536 C C . GLU A 1 79 ? 6.982 14.487 2.169 1.00 96.38 79 GLU A C 1
ATOM 538 O O . GLU A 1 79 ? 6.438 13.956 1.195 1.00 96.38 79 GLU A O 1
ATOM 543 N N . SER A 1 80 ? 7.796 15.533 2.035 1.00 97.19 80 SER A N 1
ATOM 544 C CA . SER A 1 80 ? 8.324 15.983 0.746 1.00 97.19 80 SER A CA 1
ATOM 545 C C . SER A 1 80 ? 9.848 15.893 0.698 1.00 97.19 80 SER A C 1
ATOM 547 O O . SER A 1 80 ? 10.539 16.277 1.632 1.00 97.19 80 SER A O 1
ATOM 549 N N . ALA A 1 81 ? 10.383 15.446 -0.434 1.00 97.62 81 ALA A N 1
ATOM 550 C CA . ALA A 1 81 ? 11.815 15.335 -0.685 1.00 97.62 81 ALA A CA 1
ATOM 551 C C . ALA A 1 81 ? 12.194 15.933 -2.048 1.00 97.62 81 ALA A C 1
ATOM 553 O O . ALA A 1 81 ? 11.342 16.223 -2.894 1.00 97.62 81 ALA A O 1
ATOM 554 N N . LYS A 1 82 ? 13.498 16.101 -2.277 1.00 97.56 82 LYS A N 1
ATOM 555 C CA . LYS A 1 82 ? 14.055 16.413 -3.600 1.00 97.56 82 LYS A CA 1
ATOM 556 C C . LYS A 1 82 ? 14.584 15.141 -4.258 1.00 97.56 82 LYS A C 1
ATOM 558 O O . LYS A 1 82 ? 15.184 14.296 -3.600 1.00 97.56 82 LYS A O 1
ATOM 563 N N . ILE A 1 83 ? 14.384 15.041 -5.564 1.00 97.56 83 ILE A N 1
ATOM 564 C CA . ILE A 1 83 ? 14.977 14.031 -6.434 1.00 97.56 83 ILE A CA 1
ATOM 565 C C . ILE A 1 83 ? 16.277 14.626 -6.971 1.00 97.56 83 ILE A C 1
ATOM 567 O O . ILE A 1 83 ? 16.265 15.645 -7.663 1.00 97.56 83 ILE A O 1
ATOM 571 N N . ALA A 1 84 ? 17.404 14.011 -6.629 1.00 96.50 84 ALA A N 1
ATOM 572 C CA . ALA A 1 84 ? 18.703 14.390 -7.169 1.00 96.50 84 ALA A CA 1
ATOM 573 C C . ALA A 1 84 ? 18.788 14.076 -8.674 1.00 96.50 84 ALA A C 1
ATOM 575 O O . ALA A 1 84 ? 18.012 13.280 -9.199 1.00 96.50 84 ALA A O 1
ATOM 576 N N . ALA A 1 85 ? 19.771 14.648 -9.377 1.00 93.12 85 ALA A N 1
ATOM 577 C CA . ALA A 1 85 ? 19.949 14.437 -10.822 1.00 93.12 85 ALA A CA 1
ATOM 578 C C . ALA A 1 85 ? 20.150 12.958 -11.207 1.00 93.12 85 ALA A C 1
ATOM 580 O O . ALA A 1 85 ? 19.743 12.520 -12.280 1.00 93.12 85 ALA A O 1
ATOM 581 N N . ASN A 1 86 ? 20.737 12.176 -10.300 1.00 93.75 86 ASN A N 1
ATOM 582 C CA . ASN A 1 86 ? 20.916 10.738 -10.460 1.00 93.75 86 ASN A CA 1
ATOM 583 C C . ASN A 1 86 ? 19.640 9.933 -10.098 1.00 93.75 86 ASN A C 1
ATOM 585 O O . ASN A 1 86 ? 19.671 8.712 -10.076 1.00 93.75 86 ASN A O 1
ATOM 589 N N . GLY A 1 87 ? 18.523 10.581 -9.766 1.00 96.56 87 GLY A N 1
ATOM 590 C CA . GLY A 1 87 ? 17.271 9.932 -9.379 1.00 96.56 87 GLY A CA 1
ATOM 591 C C . GLY A 1 87 ? 17.188 9.488 -7.915 1.00 96.56 87 GLY A C 1
ATOM 592 O O . GLY A 1 87 ? 16.173 8.900 -7.544 1.00 96.56 87 GLY A O 1
ATOM 593 N N . SER A 1 88 ? 18.206 9.720 -7.075 1.00 98.19 88 SER A N 1
ATOM 594 C CA . SER A 1 88 ? 18.134 9.384 -5.646 1.00 98.19 88 SER A CA 1
ATOM 595 C C . SER A 1 88 ? 17.277 10.373 -4.861 1.00 98.19 88 SER A C 1
ATOM 597 O O . SER A 1 88 ? 17.224 11.557 -5.190 1.00 98.19 88 SER A O 1
ATOM 599 N N . PHE A 1 89 ? 16.664 9.902 -3.783 1.00 98.31 89 PHE A N 1
ATOM 600 C CA . PHE A 1 89 ? 15.949 10.719 -2.809 1.00 98.31 89 PHE A CA 1
ATOM 601 C C . PHE A 1 89 ? 16.137 10.139 -1.404 1.00 98.31 89 PHE A C 1
ATOM 603 O O . PHE A 1 89 ? 16.376 8.939 -1.238 1.00 98.31 89 PHE A O 1
ATOM 610 N N . SER A 1 90 ? 15.991 10.987 -0.395 1.00 98.44 90 SER A N 1
ATOM 611 C CA . SER A 1 90 ? 15.953 10.588 1.007 1.00 98.44 90 SER A CA 1
ATOM 612 C C . SER A 1 90 ? 14.982 11.469 1.784 1.00 98.44 90 SER A C 1
ATOM 614 O O . SER A 1 90 ? 14.698 12.601 1.388 1.00 98.44 90 SER A O 1
ATOM 616 N N . ALA A 1 91 ? 14.446 10.913 2.862 1.00 98.06 91 ALA A N 1
ATOM 617 C CA . ALA A 1 91 ? 13.574 11.588 3.805 1.00 98.06 91 ALA A CA 1
ATOM 618 C C . ALA A 1 91 ? 13.773 10.964 5.187 1.00 98.06 91 ALA A C 1
ATOM 620 O O . ALA A 1 91 ? 13.818 9.742 5.322 1.00 98.06 91 ALA A O 1
ATOM 621 N N . GLU A 1 92 ? 13.857 11.795 6.211 1.00 98.25 92 GLU A N 1
ATOM 622 C CA . GLU A 1 92 ? 13.890 11.373 7.604 1.00 98.25 92 GLU A CA 1
ATOM 623 C C . GLU A 1 92 ? 13.065 12.352 8.428 1.00 98.25 92 GLU A C 1
ATOM 625 O O . GLU A 1 92 ? 12.915 13.519 8.062 1.00 98.25 92 GLU A O 1
ATOM 630 N N . GLY A 1 93 ? 12.506 11.885 9.535 1.00 97.94 93 GLY A N 1
ATOM 631 C CA . GLY A 1 93 ? 11.686 12.754 10.361 1.00 97.94 93 GLY A CA 1
ATOM 632 C C . GLY A 1 93 ? 11.000 12.036 11.502 1.00 97.94 93 GLY A C 1
ATOM 633 O O . GLY A 1 93 ? 11.240 10.862 11.782 1.00 97.94 93 GLY A O 1
ATOM 634 N N . THR A 1 94 ? 10.132 12.772 12.191 1.00 98.12 94 THR A N 1
ATOM 635 C CA . THR A 1 94 ? 9.267 12.228 13.236 1.00 98.12 94 THR A CA 1
ATOM 636 C C . THR A 1 94 ? 7.847 12.738 13.047 1.00 98.12 94 THR A C 1
ATOM 638 O O . THR A 1 94 ? 7.609 13.942 13.050 1.00 98.12 94 THR A O 1
ATOM 641 N N . VAL A 1 95 ? 6.897 11.814 12.920 1.00 96.75 95 VAL A N 1
ATOM 642 C CA . VAL A 1 95 ? 5.466 12.108 12.786 1.00 96.75 95 VAL A CA 1
ATOM 643 C C . VAL A 1 95 ? 4.747 11.624 14.034 1.00 96.75 95 VAL A C 1
ATOM 645 O O . VAL A 1 95 ? 5.045 10.553 14.557 1.00 96.75 95 VAL A O 1
ATOM 648 N N . THR A 1 96 ? 3.793 12.408 14.527 1.00 96.00 96 THR A N 1
ATOM 649 C CA . THR A 1 96 ? 2.911 11.998 15.623 1.00 96.00 96 THR A CA 1
ATOM 650 C C . THR A 1 96 ? 1.473 11.955 15.131 1.00 96.00 96 THR A C 1
ATOM 652 O O . THR A 1 96 ? 0.974 12.923 14.567 1.00 96.00 96 THR A O 1
ATOM 655 N N . GLN A 1 97 ? 0.812 10.831 15.375 1.00 92.56 97 GLN A N 1
ATOM 656 C CA . GLN A 1 97 ? -0.594 10.582 15.092 1.00 92.56 97 GLN A CA 1
ATOM 657 C C . GLN A 1 97 ? -1.349 10.344 16.390 1.00 92.56 97 GLN A C 1
ATOM 659 O O . GLN A 1 97 ? -0.818 9.770 17.342 1.00 92.56 97 GLN A O 1
ATOM 664 N N . GLN A 1 98 ? -2.614 10.743 16.399 1.00 90.56 98 GLN A N 1
ATOM 665 C CA . GLN A 1 98 ? -3.543 10.464 17.484 1.00 90.56 98 GLN A CA 1
ATOM 666 C C . GLN A 1 98 ? -4.770 9.753 16.900 1.00 90.56 98 GLN A C 1
ATOM 668 O O . GLN A 1 98 ? -5.783 10.401 16.643 1.00 90.56 98 GLN A O 1
ATOM 673 N N . PRO A 1 99 ? -4.668 8.442 16.595 1.00 81.31 99 PRO A N 1
ATOM 674 C CA . PRO A 1 99 ? -5.753 7.701 15.945 1.00 81.31 99 PRO A CA 1
ATOM 675 C C . PRO A 1 99 ? -7.025 7.627 16.801 1.00 81.31 99 PRO A C 1
ATOM 677 O O . PRO A 1 99 ? -8.121 7.535 16.260 1.00 81.31 99 PRO A O 1
ATOM 680 N N . THR A 1 100 ? -6.892 7.686 18.128 1.00 82.75 100 THR A N 1
ATOM 681 C CA . THR A 1 100 ? -8.011 7.810 19.071 1.00 82.75 100 THR A CA 1
ATOM 682 C C . THR A 1 100 ? -7.636 8.804 20.174 1.00 82.75 100 THR A C 1
ATOM 684 O O . THR A 1 100 ? -6.445 9.049 20.379 1.00 82.75 100 THR A O 1
ATOM 687 N N . PRO A 1 101 ? -8.600 9.364 20.932 1.00 85.31 101 PRO A N 1
ATOM 688 C CA . PRO A 1 101 ? -8.287 10.289 22.025 1.00 85.31 101 PRO A CA 1
ATOM 689 C C . PRO A 1 101 ? -7.287 9.727 23.048 1.00 85.31 101 PRO A C 1
ATOM 691 O O . PRO A 1 101 ? -6.451 10.474 23.548 1.00 85.31 101 PRO A O 1
ATOM 694 N N . SER A 1 102 ? -7.332 8.416 23.309 1.00 86.75 102 SER A N 1
ATOM 695 C CA . SER A 1 102 ? -6.480 7.723 24.284 1.00 86.75 102 SER A CA 1
ATOM 696 C C . SER A 1 102 ? -5.227 7.071 23.693 1.00 86.75 102 SER A C 1
ATOM 698 O O . SER A 1 102 ? -4.434 6.508 24.448 1.00 86.75 102 SER A O 1
ATOM 700 N N . THR A 1 103 ? -5.036 7.114 22.368 1.00 88.81 103 THR A N 1
ATOM 701 C CA . THR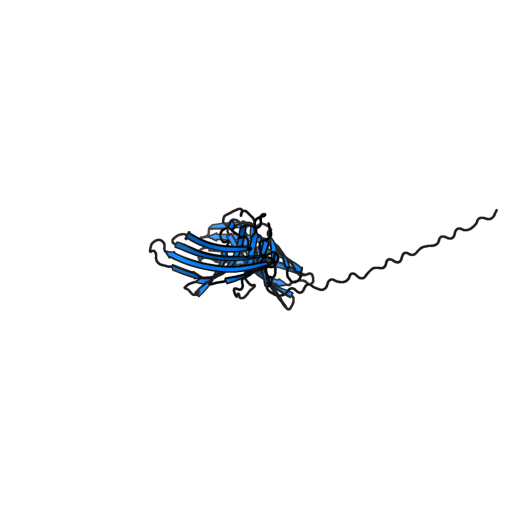 A 1 103 ? -3.885 6.495 21.698 1.00 88.81 103 THR A CA 1
ATOM 702 C C . THR A 1 103 ? -3.065 7.527 20.945 1.00 88.81 103 THR A C 1
ATOM 704 O O . THR A 1 103 ? -3.569 8.203 20.052 1.00 88.81 103 THR A O 1
ATOM 707 N N . LYS A 1 104 ? -1.766 7.577 21.231 1.00 95.00 104 LYS A N 1
ATOM 708 C CA . LYS A 1 104 ? -0.780 8.383 20.509 1.00 95.00 104 LYS A CA 1
ATOM 709 C C . LYS A 1 104 ? 0.272 7.472 19.886 1.00 95.00 104 LYS A C 1
ATOM 711 O O . LYS A 1 104 ? 0.796 6.575 20.541 1.00 95.00 104 LYS A O 1
ATOM 716 N N . ILE A 1 105 ? 0.594 7.698 18.618 1.00 95.31 105 ILE A N 1
ATOM 717 C CA . ILE A 1 105 ? 1.631 6.968 17.887 1.00 95.31 105 ILE A CA 1
ATOM 718 C C . ILE A 1 105 ? 2.657 7.980 17.394 1.00 95.31 105 ILE A C 1
ATOM 720 O O . ILE A 1 105 ? 2.337 8.847 16.590 1.00 95.31 105 ILE A O 1
ATOM 724 N N . THR A 1 106 ? 3.892 7.873 17.867 1.00 97.88 106 THR A N 1
ATOM 725 C CA . THR A 1 106 ? 5.024 8.662 17.379 1.00 97.88 106 THR A CA 1
ATOM 726 C C . THR A 1 106 ? 5.943 7.757 16.567 1.00 97.88 106 THR A C 1
ATOM 728 O O . THR A 1 106 ? 6.425 6.744 17.070 1.00 97.88 106 THR A O 1
ATOM 731 N N . THR A 1 107 ? 6.188 8.131 15.317 1.00 98.00 107 THR A N 1
ATOM 732 C CA . THR A 1 107 ? 6.975 7.376 14.341 1.00 98.00 107 THR A CA 1
ATOM 733 C C . THR A 1 107 ? 8.180 8.204 13.932 1.00 98.00 107 THR A C 1
ATOM 735 O O . THR A 1 107 ? 8.025 9.188 13.213 1.00 98.00 107 THR A O 1
ATOM 738 N N . SER A 1 108 ? 9.370 7.802 14.367 1.00 98.50 108 SER A N 1
ATOM 739 C CA . SER A 1 108 ? 10.637 8.328 13.848 1.00 98.50 108 SER A CA 1
ATOM 740 C C . SER A 1 108 ? 11.112 7.423 12.720 1.00 98.50 108 SER A C 1
ATOM 742 O O . SER A 1 108 ? 11.150 6.206 12.907 1.00 98.50 108 SER A O 1
ATOM 744 N N . TYR A 1 109 ? 11.438 7.982 11.559 1.00 98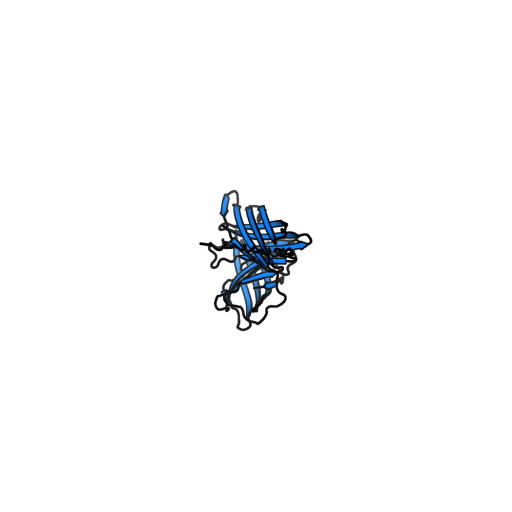.50 109 TYR A N 1
ATOM 745 C CA . TYR A 1 109 ? 11.682 7.206 10.347 1.00 98.50 109 TYR A CA 1
ATOM 746 C C . TYR A 1 109 ? 12.888 7.705 9.554 1.00 98.50 109 TYR A C 1
ATOM 748 O O . TYR A 1 109 ? 13.245 8.879 9.612 1.00 98.50 109 TYR A O 1
ATOM 756 N N . GLU A 1 110 ? 13.455 6.789 8.774 1.00 98.56 110 GLU A N 1
ATOM 757 C CA . GLU A 1 110 ? 14.474 7.051 7.763 1.00 98.56 110 GLU A CA 1
ATOM 758 C C . GLU A 1 110 ? 14.094 6.296 6.486 1.00 98.56 110 GLU A C 1
ATOM 760 O O . GLU A 1 110 ? 13.764 5.104 6.517 1.00 98.56 110 GLU A O 1
ATOM 765 N N . MET A 1 111 ? 14.121 6.995 5.358 1.00 98.44 111 MET A N 1
ATOM 766 C CA . MET A 1 111 ? 13.784 6.479 4.043 1.00 98.44 111 MET A CA 1
ATOM 767 C C . MET A 1 111 ? 14.811 6.953 3.024 1.00 98.44 111 MET A C 1
ATOM 769 O O . MET A 1 111 ? 15.140 8.134 2.941 1.00 98.44 111 MET A O 1
ATOM 773 N N . SER A 1 112 ? 15.268 6.032 2.185 1.00 98.50 112 SER A N 1
ATOM 774 C CA . SER A 1 112 ? 16.115 6.349 1.039 1.00 98.50 112 SER A CA 1
ATOM 775 C C . SER A 1 112 ? 15.681 5.532 -0.165 1.00 98.50 112 SER A C 1
ATOM 777 O O . SER A 1 112 ? 15.142 4.431 -0.033 1.00 98.50 112 SER A O 1
ATOM 779 N N . GLY A 1 113 ? 15.885 6.063 -1.361 1.00 98.44 113 GLY A N 1
ATOM 780 C CA . GLY A 1 113 ? 15.553 5.345 -2.576 1.00 98.44 113 GLY A CA 1
ATOM 781 C C . GLY A 1 113 ? 16.110 6.001 -3.820 1.00 98.44 113 GLY A C 1
ATOM 782 O O . GLY A 1 113 ? 16.789 7.028 -3.776 1.00 98.44 113 GLY A O 1
ATOM 783 N N . ARG A 1 114 ? 15.838 5.365 -4.953 1.00 98.31 114 ARG A N 1
ATOM 784 C CA . ARG A 1 114 ? 16.259 5.832 -6.265 1.00 98.31 114 ARG A CA 1
ATOM 785 C C . ARG A 1 114 ? 15.244 5.435 -7.323 1.00 98.31 114 ARG A C 1
ATOM 787 O O . ARG A 1 114 ? 14.738 4.312 -7.315 1.00 98.31 114 ARG A O 1
ATOM 794 N N . PHE A 1 115 ? 14.987 6.345 -8.253 1.00 98.06 115 PHE A N 1
ATOM 795 C CA . PHE A 1 115 ? 14.338 6.020 -9.517 1.00 98.06 115 PHE A CA 1
ATOM 796 C C . PH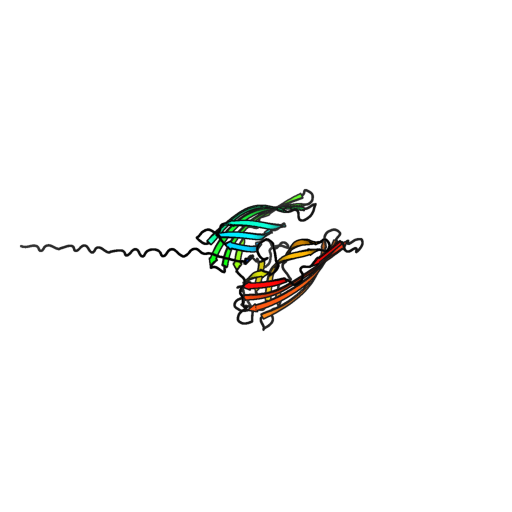E A 1 115 ? 15.337 5.311 -10.431 1.00 98.06 115 PHE A C 1
ATOM 798 O O . PHE A 1 115 ? 16.391 5.860 -10.743 1.00 98.06 115 PHE A O 1
ATOM 805 N N . THR A 1 116 ? 15.027 4.084 -10.838 1.00 94.75 116 THR A N 1
ATOM 806 C CA . THR A 1 116 ? 15.865 3.313 -11.771 1.00 94.75 116 THR A CA 1
ATOM 807 C C . THR A 1 116 ? 15.517 3.604 -13.226 1.00 94.75 116 THR A C 1
ATOM 809 O O . THR A 1 116 ? 16.366 3.478 -14.098 1.00 94.75 116 THR A O 1
ATOM 812 N N . ASP A 1 117 ? 14.280 4.029 -13.480 1.00 94.19 117 ASP A N 1
ATOM 813 C CA . ASP A 1 117 ? 13.807 4.534 -14.765 1.00 94.19 117 ASP A CA 1
ATOM 814 C C . ASP A 1 117 ? 12.570 5.431 -14.544 1.00 94.19 117 ASP A C 1
ATOM 816 O O . ASP A 1 117 ? 12.126 5.649 -13.414 1.00 94.19 117 ASP A O 1
ATOM 820 N N . ALA A 1 118 ? 11.973 5.950 -15.620 1.00 94.19 118 ALA A N 1
ATOM 821 C CA . ALA A 1 118 ? 10.805 6.837 -15.545 1.00 94.19 118 ALA A CA 1
ATOM 822 C C . ALA A 1 118 ? 9.524 6.180 -14.976 1.00 94.19 118 ALA A C 1
ATOM 824 O O . ALA A 1 118 ? 8.531 6.863 -14.713 1.00 94.19 118 ALA A O 1
ATOM 825 N N . SER A 1 119 ? 9.510 4.858 -14.820 1.00 96.00 119 SER A N 1
ATOM 826 C CA . SER A 1 119 ? 8.377 4.036 -14.390 1.00 96.00 119 SER A CA 1
ATOM 827 C C . SER A 1 119 ? 8.633 3.266 -13.093 1.00 96.00 119 SER A C 1
ATOM 829 O O . SER A 1 119 ? 7.726 2.578 -12.609 1.00 96.00 119 SER A O 1
ATOM 831 N N . SER A 1 120 ? 9.824 3.389 -12.501 1.00 97.31 120 SER A N 1
ATOM 832 C CA . SER A 1 120 ? 10.209 2.572 -11.360 1.00 97.31 120 SER A CA 1
ATOM 833 C C . SER A 1 120 ? 11.120 3.248 -10.351 1.00 97.31 120 SER A C 1
ATOM 835 O O . SER A 1 120 ? 12.034 3.995 -10.692 1.00 97.31 120 SER A O 1
ATOM 837 N N . ALA A 1 121 ? 10.868 2.927 -9.086 1.00 98.25 121 ALA A N 1
ATOM 838 C CA . ALA A 1 121 ? 11.707 3.299 -7.965 1.00 98.25 121 ALA A CA 1
ATOM 839 C C . ALA A 1 121 ? 11.841 2.129 -6.991 1.00 98.25 121 ALA A C 1
ATOM 841 O O . ALA A 1 121 ? 10.955 1.278 -6.874 1.00 98.25 121 ALA A O 1
ATOM 842 N N . GLY A 1 122 ? 12.943 2.106 -6.260 1.00 98.19 122 GLY A N 1
ATOM 843 C CA . GLY A 1 122 ? 13.166 1.180 -5.159 1.00 98.19 122 GLY A CA 1
ATOM 844 C C . GLY A 1 122 ? 13.981 1.845 -4.066 1.00 98.19 122 GLY A C 1
ATOM 845 O O . GLY A 1 122 ? 14.598 2.888 -4.289 1.00 98.19 122 GLY A O 1
ATOM 846 N N . GLY A 1 123 ? 13.969 1.259 -2.880 1.00 98.25 123 GLY A N 1
ATOM 847 C CA . GLY A 1 123 ? 14.668 1.841 -1.749 1.00 98.25 123 GLY A CA 1
ATOM 848 C C . GLY A 1 123 ? 14.497 1.053 -0.468 1.00 98.25 123 GLY A C 1
ATOM 849 O O . GLY A 1 123 ? 14.061 -0.101 -0.475 1.00 98.25 123 GLY A O 1
ATOM 850 N N . THR A 1 124 ? 14.837 1.699 0.636 1.00 98.38 124 THR A N 1
ATOM 851 C CA . THR A 1 124 ? 14.678 1.180 1.986 1.00 98.38 124 THR A CA 1
ATOM 852 C C . THR A 1 124 ? 13.915 2.168 2.852 1.00 98.38 124 THR A C 1
ATOM 854 O O . THR A 1 124 ? 13.963 3.381 2.649 1.00 98.38 124 THR A O 1
ATOM 857 N N . ILE A 1 125 ? 13.190 1.631 3.825 1.00 97.94 125 ILE A N 1
ATOM 858 C CA . ILE A 1 125 ? 12.535 2.409 4.868 1.00 97.94 125 ILE A CA 1
ATOM 859 C C . ILE A 1 125 ? 12.698 1.701 6.208 1.00 97.94 125 ILE A C 1
ATOM 861 O O . ILE A 1 125 ? 12.590 0.475 6.289 1.00 97.94 125 ILE A O 1
ATOM 865 N N . SER A 1 126 ? 12.972 2.457 7.261 1.00 97.31 126 SER A N 1
ATOM 866 C CA . SER A 1 126 ? 13.000 1.963 8.633 1.00 97.31 126 SER A CA 1
ATOM 867 C C . SER A 1 126 ? 12.291 2.943 9.561 1.00 97.31 126 SER A C 1
ATOM 869 O O . SER A 1 126 ? 12.213 4.138 9.277 1.00 97.31 126 SER A O 1
ATOM 871 N N . ALA A 1 127 ? 11.731 2.431 10.653 1.00 97.69 127 ALA A N 1
ATOM 872 C CA . ALA A 1 127 ? 11.021 3.235 11.630 1.00 97.69 127 ALA A CA 1
ATOM 873 C C . ALA A 1 127 ? 11.190 2.699 13.057 1.00 97.69 127 ALA A C 1
ATOM 875 O O . ALA A 1 127 ? 11.205 1.486 13.302 1.00 97.69 127 ALA A O 1
ATOM 876 N N . THR A 1 128 ? 11.248 3.627 14.009 1.00 98.19 128 THR A N 1
ATOM 877 C CA . THR A 1 128 ? 11.002 3.389 15.433 1.00 98.19 128 THR A CA 1
ATOM 878 C C . THR A 1 128 ? 9.633 3.961 15.779 1.00 98.19 128 THR A C 1
ATOM 880 O O . THR A 1 128 ? 9.395 5.157 15.625 1.00 98.19 128 THR A O 1
ATOM 883 N N . ILE A 1 129 ? 8.732 3.099 16.243 1.00 97.25 129 ILE A N 1
ATOM 884 C CA . ILE A 1 129 ? 7.341 3.432 16.538 1.00 97.25 129 ILE A CA 1
ATOM 885 C C . ILE A 1 129 ? 7.123 3.337 18.044 1.00 97.25 129 ILE A C 1
ATOM 887 O O . ILE A 1 129 ? 7.253 2.264 18.633 1.00 97.25 129 ILE A O 1
ATOM 891 N N . LYS A 1 130 ? 6.777 4.466 18.657 1.00 97.75 130 LYS A N 1
ATOM 892 C CA . LYS A 1 130 ? 6.352 4.590 20.049 1.00 97.75 130 LYS A CA 1
ATOM 893 C C . LYS A 1 130 ? 4.832 4.711 20.078 1.00 97.75 130 LYS A C 1
ATOM 895 O O . LYS A 1 130 ? 4.282 5.704 19.612 1.00 97.75 130 LYS A O 1
ATOM 900 N N . ARG A 1 131 ? 4.161 3.712 20.640 1.00 95.88 131 ARG A N 1
ATOM 901 C CA . ARG A 1 131 ? 2.717 3.703 20.881 1.00 95.88 131 ARG A CA 1
ATOM 902 C C . ARG A 1 131 ? 2.460 3.965 22.359 1.00 95.88 131 ARG A C 1
ATOM 904 O O . ARG A 1 131 ? 3.014 3.271 23.201 1.00 95.88 131 ARG A O 1
ATOM 911 N N . ASP A 1 132 ? 1.620 4.937 22.657 1.00 96.00 132 ASP A N 1
ATOM 912 C CA . ASP A 1 132 ? 1.131 5.255 23.995 1.00 96.00 132 ASP A CA 1
ATOM 913 C C . ASP A 1 132 ? -0.381 5.025 24.014 1.00 96.00 132 ASP A C 1
ATOM 915 O O . ASP A 1 132 ? -1.092 5.566 23.165 1.00 96.00 132 ASP A O 1
ATOM 919 N N . VAL A 1 133 ? -0.851 4.172 24.921 1.00 92.69 133 VAL A N 1
ATOM 920 C CA . VAL A 1 133 ? -2.272 3.899 25.150 1.00 92.69 133 VAL A CA 1
ATOM 921 C C . VAL A 1 133 ? -2.547 4.122 26.624 1.00 92.69 133 VAL A C 1
ATOM 923 O O . VAL A 1 133 ? -2.031 3.377 27.457 1.00 92.69 133 VAL A O 1
ATOM 926 N N . GLU A 1 134 ? -3.347 5.137 26.944 1.00 91.50 134 GLU A N 1
ATOM 927 C CA . GLU A 1 134 ? -3.722 5.456 28.332 1.00 91.50 134 GLU A CA 1
ATOM 928 C C . GLU A 1 134 ? -2.497 5.615 29.262 1.00 91.50 134 GLU A C 1
ATOM 930 O O . GLU A 1 134 ? -2.494 5.162 30.406 1.00 91.50 134 GLU A O 1
ATOM 935 N N . GLY A 1 135 ? -1.413 6.214 28.755 1.00 92.19 135 GLY A N 1
ATOM 936 C CA . GLY A 1 135 ? -0.160 6.425 29.486 1.00 92.19 135 GLY A CA 1
ATOM 937 C C . GLY A 1 135 ? 0.788 5.222 29.482 1.00 92.19 135 GLY A C 1
ATOM 938 O O . GLY A 1 135 ? 1.917 5.326 29.969 1.00 92.19 135 GLY A O 1
ATOM 939 N N . ARG A 1 136 ? 0.380 4.068 28.933 1.00 95.00 136 ARG A N 1
ATOM 940 C CA . ARG A 1 136 ? 1.252 2.897 28.771 1.00 95.00 136 ARG A CA 1
ATOM 941 C C . ARG A 1 136 ? 1.987 2.961 27.442 1.00 95.00 136 ARG A C 1
ATOM 943 O O . ARG A 1 136 ? 1.403 2.778 26.373 1.00 95.00 136 ARG A O 1
ATOM 950 N N . GLN A 1 137 ? 3.299 3.144 27.522 1.00 96.88 137 GLN A N 1
ATOM 951 C CA . GLN A 1 137 ? 4.162 3.240 26.354 1.00 96.88 137 GLN A CA 1
ATOM 952 C C . GLN A 1 137 ? 4.740 1.880 25.932 1.00 96.88 137 GLN A C 1
ATOM 954 O O . GLN A 1 137 ? 5.316 1.154 26.736 1.00 96.88 137 GLN A O 1
ATOM 959 N N . THR A 1 138 ? 4.676 1.577 24.636 1.00 96.94 138 THR A N 1
ATOM 960 C CA . THR A 1 138 ? 5.382 0.473 23.971 1.00 96.94 138 THR A CA 1
ATOM 961 C C . THR A 1 138 ? 6.202 1.019 22.804 1.00 96.94 138 THR A C 1
ATOM 963 O O . THR A 1 138 ? 5.701 1.828 22.026 1.00 96.94 138 THR A O 1
ATOM 966 N N . THR A 1 139 ? 7.447 0.567 22.647 1.00 97.62 139 THR A N 1
ATOM 967 C CA . THR A 1 139 ? 8.324 0.980 21.538 1.00 97.62 139 THR A CA 1
ATOM 968 C C . THR A 1 139 ? 8.727 -0.229 20.697 1.00 97.62 139 THR A C 1
ATOM 970 O O . THR A 1 139 ? 9.191 -1.229 21.239 1.00 97.62 139 THR A O 1
ATOM 973 N N . CYS A 1 140 ? 8.610 -0.126 19.372 1.00 96.12 140 CYS A N 1
ATOM 974 C CA . CYS A 1 140 ? 9.028 -1.162 18.428 1.00 96.12 140 CYS A CA 1
ATOM 975 C C . CYS A 1 140 ? 9.867 -0.593 17.294 1.00 96.12 140 CYS A C 1
ATOM 977 O O . CYS A 1 140 ? 9.680 0.545 16.875 1.00 96.12 140 CYS A O 1
ATOM 979 N N . LYS A 1 141 ? 10.743 -1.429 16.738 1.00 96.19 141 LYS A N 1
ATOM 980 C CA . LYS A 1 141 ? 11.457 -1.146 15.491 1.00 96.19 141 LYS A CA 1
ATOM 981 C C . LYS A 1 141 ? 10.841 -1.965 14.362 1.00 96.19 141 LYS A C 1
ATOM 983 O O . LYS A 1 141 ? 10.519 -3.136 14.567 1.00 96.19 141 LYS A O 1
ATOM 988 N N . SER A 1 142 ? 10.697 -1.376 13.180 1.00 93.00 142 SER A N 1
ATOM 989 C CA . SER A 1 142 ? 10.274 -2.109 11.978 1.00 93.00 142 SER A CA 1
ATOM 990 C C . SER A 1 142 ? 11.390 -2.973 11.384 1.00 93.00 142 SER A C 1
ATOM 992 O O . SER A 1 142 ? 11.110 -3.886 10.613 1.00 93.00 142 SER A O 1
ATOM 994 N N . GLY A 1 143 ? 12.650 -2.659 11.710 1.00 93.94 143 GLY A N 1
ATOM 995 C CA . GLY A 1 143 ? 13.800 -3.066 10.903 1.00 93.94 143 GLY A CA 1
ATOM 996 C C . GLY A 1 143 ? 13.864 -2.293 9.580 1.00 93.94 143 GLY A C 1
ATOM 997 O O . GLY A 1 143 ? 12.998 -1.462 9.292 1.00 93.94 143 GLY A O 1
ATOM 998 N N . THR A 1 144 ? 14.892 -2.566 8.781 1.00 96.25 144 THR A N 1
ATOM 999 C CA . THR A 1 144 ? 15.039 -1.989 7.440 1.00 96.25 144 THR A CA 1
ATOM 1000 C C . THR A 1 144 ? 14.258 -2.821 6.433 1.00 96.25 144 THR A C 1
ATOM 1002 O O . THR A 1 144 ? 14.525 -4.007 6.247 1.00 96.25 144 THR A O 1
ATOM 1005 N N . VAL A 1 145 ? 13.294 -2.192 5.770 1.00 94.81 145 VAL A N 1
ATOM 1006 C CA . VAL A 1 145 ? 12.398 -2.820 4.802 1.00 94.81 145 VAL A CA 1
ATOM 1007 C C . VAL A 1 145 ? 12.746 -2.326 3.404 1.00 94.81 145 VAL A C 1
ATOM 1009 O O . VAL A 1 145 ? 12.630 -1.137 3.118 1.00 94.81 145 VAL A O 1
ATOM 1012 N N . SER A 1 146 ? 13.148 -3.233 2.513 1.00 97.25 146 SER A N 1
ATOM 1013 C CA . SER A 1 146 ? 13.344 -2.907 1.098 1.00 97.25 146 SER A CA 1
ATOM 1014 C C . SER A 1 146 ? 12.006 -2.858 0.368 1.00 97.25 146 SER A C 1
ATOM 1016 O O . SER A 1 146 ? 11.267 -3.844 0.362 1.00 97.25 146 SER A O 1
ATOM 1018 N N . PHE A 1 147 ? 11.708 -1.737 -0.283 1.00 97.56 147 PHE A N 1
ATOM 1019 C CA . PHE A 1 147 ? 10.486 -1.550 -1.058 1.00 97.56 147 PHE A CA 1
ATOM 1020 C C . PHE A 1 147 ? 10.783 -1.389 -2.551 1.00 97.56 147 PHE A C 1
ATOM 1022 O O . PHE A 1 147 ? 11.867 -0.973 -2.961 1.00 97.56 147 PHE A O 1
ATOM 1029 N N . ALA A 1 148 ? 9.770 -1.679 -3.362 1.00 98.06 148 ALA A N 1
ATOM 1030 C CA . ALA A 1 148 ? 9.720 -1.299 -4.767 1.00 98.06 148 ALA A CA 1
ATOM 1031 C C . ALA A 1 148 ? 8.414 -0.554 -5.038 1.00 98.06 148 ALA A C 1
ATOM 1033 O O . ALA A 1 148 ? 7.388 -0.881 -4.443 1.00 98.06 148 ALA A O 1
ATOM 1034 N N . ALA A 1 149 ? 8.449 0.423 -5.937 1.00 98.19 149 ALA A N 1
ATOM 1035 C CA . ALA A 1 149 ? 7.296 1.179 -6.400 1.00 98.19 149 ALA A CA 1
ATOM 1036 C C . ALA A 1 149 ? 7.322 1.276 -7.926 1.00 98.19 149 ALA A C 1
ATOM 1038 O O . ALA A 1 149 ? 8.370 1.483 -8.543 1.00 98.19 149 ALA A O 1
ATOM 1039 N N . ARG A 1 150 ? 6.154 1.123 -8.550 1.00 98.19 150 ARG A N 1
ATOM 1040 C CA . ARG A 1 150 ? 6.012 1.224 -10.004 1.00 98.19 150 ARG A CA 1
ATOM 1041 C C . ARG A 1 150 ? 4.913 2.206 -10.356 1.00 98.19 150 ARG A C 1
ATOM 1043 O O . ARG A 1 150 ? 3.905 2.329 -9.655 1.00 98.19 150 ARG A O 1
ATOM 1050 N N . ARG A 1 151 ? 5.088 2.861 -11.496 1.00 97.44 151 ARG A N 1
ATOM 1051 C CA . ARG A 1 151 ? 4.002 3.559 -12.170 1.00 97.44 151 ARG A CA 1
ATOM 1052 C C . ARG A 1 151 ? 3.025 2.519 -12.734 1.00 97.44 151 ARG A C 1
ATOM 1054 O O . ARG A 1 151 ? 3.476 1.551 -13.356 1.00 97.44 151 ARG A O 1
ATOM 1061 N N . PRO A 1 152 ? 1.703 2.685 -12.559 1.00 95.31 152 PRO A N 1
ATOM 1062 C CA . PRO A 1 152 ? 0.737 1.758 -13.134 1.00 95.31 152 PRO A CA 1
ATOM 1063 C C . PRO A 1 152 ? 0.810 1.714 -14.664 1.00 95.31 152 PRO A C 1
ATOM 1065 O O . PRO A 1 152 ? 0.888 2.753 -15.320 1.00 95.31 152 PRO A O 1
ATOM 1068 N N . THR A 1 153 ? 0.722 0.516 -15.236 1.00 92.75 153 THR A N 1
ATOM 1069 C CA . THR A 1 153 ? 0.671 0.310 -16.687 1.00 92.75 153 THR A CA 1
ATOM 1070 C C . THR A 1 153 ? -0.743 0.510 -17.245 1.00 92.75 153 THR A C 1
ATOM 1072 O O . THR A 1 153 ? -1.761 0.316 -16.567 1.00 92.75 153 THR A O 1
ATOM 1075 N N . SER A 1 154 ? -0.827 0.890 -18.521 1.00 89.25 154 SER A N 1
ATOM 1076 C CA . SER A 1 154 ? -2.093 1.038 -19.242 1.00 89.25 154 SER A CA 1
ATOM 1077 C C . SER A 1 154 ? -2.750 -0.308 -19.583 1.00 89.25 154 SER A C 1
ATOM 1079 O O . SER A 1 154 ? -3.975 -0.352 -19.731 1.00 89.25 154 SER A O 1
ATOM 1081 N N . GLY A 1 155 ? -1.985 -1.407 -19.633 1.00 92.25 155 GLY A N 1
ATOM 1082 C CA . GLY A 1 155 ? -2.471 -2.726 -20.047 1.00 92.25 155 GLY A CA 1
ATOM 1083 C C . GLY A 1 155 ? -1.943 -3.888 -19.204 1.00 92.25 155 GLY A C 1
ATOM 1084 O O . GLY A 1 155 ? -0.806 -3.880 -18.743 1.00 92.25 155 GLY A O 1
ATOM 1085 N N . VAL A 1 156 ? -2.770 -4.926 -19.047 1.00 94.56 156 VAL A N 1
ATOM 1086 C CA . VAL A 1 156 ? -2.431 -6.130 -18.264 1.00 94.56 156 VAL A CA 1
ATOM 1087 C C . VAL A 1 156 ? -1.518 -7.109 -19.020 1.00 94.56 156 VAL A C 1
ATOM 1089 O O . VAL A 1 156 ? -0.764 -7.860 -18.406 1.00 94.56 156 VAL A O 1
ATOM 1092 N N . GLY A 1 157 ? -1.503 -7.062 -20.357 1.00 94.00 157 GLY A N 1
ATOM 1093 C CA . GLY A 1 157 ? -0.781 -8.020 -21.204 1.00 94.00 157 GLY A CA 1
ATOM 1094 C C . GLY A 1 157 ? -1.561 -9.322 -21.418 1.00 94.00 157 GLY A C 1
ATOM 1095 O O . GLY A 1 157 ? -2.780 -9.342 -21.268 1.00 94.00 157 GLY A O 1
ATOM 1096 N N . LYS A 1 158 ? -0.867 -10.409 -21.791 1.00 93.38 158 LYS A N 1
ATOM 1097 C CA . LYS A 1 158 ? -1.487 -11.739 -21.938 1.00 93.38 158 LYS A CA 1
ATOM 1098 C C . LYS A 1 158 ? -2.135 -12.150 -20.614 1.00 93.38 158 LYS A C 1
ATOM 1100 O O . LYS A 1 158 ? -1.495 -12.017 -19.573 1.00 93.38 158 LYS A O 1
ATOM 1105 N N . ALA A 1 159 ? -3.373 -12.635 -20.683 1.00 90.38 159 ALA A N 1
ATOM 1106 C CA . ALA A 1 159 ? -4.132 -13.083 -19.522 1.00 90.38 159 ALA A CA 1
ATOM 1107 C C . ALA A 1 159 ? -3.428 -14.233 -18.786 1.00 90.38 159 ALA A C 1
ATOM 1109 O O . ALA A 1 159 ? -2.818 -15.100 -19.416 1.00 90.38 159 ALA A O 1
ATOM 1110 N N . GLY A 1 160 ? -3.562 -14.236 -17.460 1.00 86.38 160 GLY A N 1
ATOM 1111 C CA . GLY A 1 160 ? -2.927 -15.203 -16.571 1.00 86.38 160 GLY A CA 1
ATOM 1112 C C . GLY A 1 160 ? -1.842 -14.544 -15.727 1.00 86.38 160 GLY A C 1
ATOM 1113 O O . GLY A 1 160 ? -1.016 -13.777 -16.227 1.00 86.38 160 GLY A O 1
ATOM 1114 N N . ALA A 1 161 ? -1.855 -14.835 -14.429 1.00 88.50 161 ALA A N 1
ATOM 1115 C CA . ALA A 1 161 ? -0.832 -14.335 -13.529 1.00 88.50 161 ALA A CA 1
ATOM 1116 C C . ALA A 1 161 ? 0.486 -15.082 -13.758 1.00 88.50 161 ALA A C 1
ATOM 1118 O O . ALA A 1 161 ? 0.508 -16.293 -13.977 1.00 88.50 161 ALA A O 1
ATOM 1119 N N . VAL A 1 162 ? 1.594 -14.351 -13.686 1.00 92.62 162 VAL A N 1
ATOM 1120 C CA . VAL A 1 162 ? 2.928 -14.952 -13.730 1.00 92.62 162 VAL A CA 1
ATOM 1121 C C . VAL A 1 162 ? 3.256 -15.495 -12.339 1.00 92.62 162 VAL A C 1
ATOM 1123 O O . VAL A 1 162 ? 3.076 -14.799 -11.338 1.00 92.62 162 VAL A O 1
ATOM 1126 N N . GLY A 1 163 ? 3.725 -16.741 -12.272 1.00 95.38 163 GLY A N 1
ATOM 1127 C CA . GLY A 1 163 ? 4.142 -17.375 -11.024 1.00 95.38 163 GLY A CA 1
ATOM 1128 C C . GLY A 1 163 ? 5.183 -16.543 -10.273 1.00 95.38 163 GLY A C 1
ATOM 1129 O O . GLY A 1 163 ? 6.071 -15.950 -10.884 1.00 95.38 163 GLY A O 1
ATOM 1130 N N . ALA A 1 164 ? 5.038 -16.456 -8.950 1.00 95.50 164 ALA A N 1
ATOM 1131 C CA . ALA A 1 164 ? 5.876 -15.656 -8.050 1.00 95.50 164 ALA A CA 1
ATOM 1132 C C . ALA A 1 164 ? 5.946 -14.149 -8.377 1.00 95.50 164 ALA A C 1
ATOM 1134 O O . ALA A 1 164 ? 6.766 -13.429 -7.800 1.00 95.50 164 ALA A O 1
ATOM 1135 N N . ALA A 1 165 ? 5.088 -13.644 -9.271 1.00 96.12 165 ALA A N 1
ATOM 1136 C CA . ALA A 1 165 ? 5.068 -12.232 -9.612 1.00 96.12 165 ALA A CA 1
ATOM 1137 C C . ALA A 1 165 ? 4.676 -11.360 -8.419 1.00 96.12 165 ALA A C 1
ATOM 1139 O O . ALA A 1 165 ? 3.920 -11.757 -7.523 1.00 96.12 165 ALA A O 1
ATOM 1140 N N . ARG A 1 166 ? 5.161 -10.122 -8.461 1.00 96.44 166 ARG A N 1
ATOM 1141 C CA . ARG A 1 166 ? 4.683 -9.026 -7.628 1.00 96.44 166 ARG A CA 1
ATOM 1142 C C . ARG A 1 166 ? 4.108 -7.964 -8.543 1.00 96.44 166 ARG A C 1
ATOM 1144 O O . ARG A 1 166 ? 4.658 -7.745 -9.610 1.00 96.44 166 ARG A O 1
ATOM 1151 N N . TYR A 1 167 ? 3.008 -7.348 -8.143 1.00 97.12 167 TYR A N 1
ATOM 1152 C CA . TYR A 1 167 ? 2.436 -6.220 -8.867 1.00 97.12 167 TYR A CA 1
ATOM 1153 C C . TYR A 1 167 ? 2.418 -5.013 -7.946 1.00 97.12 167 TYR A C 1
ATOM 1155 O O . TYR A 1 167 ? 1.982 -5.121 -6.803 1.00 97.12 167 TYR A O 1
ATOM 1163 N N . TYR A 1 168 ? 2.871 -3.880 -8.459 1.00 97.88 168 TYR A N 1
ATOM 1164 C CA . TYR A 1 168 ? 2.998 -2.615 -7.755 1.00 97.88 168 TYR A CA 1
ATOM 1165 C C . TYR A 1 168 ? 2.256 -1.536 -8.532 1.00 97.88 168 TYR A C 1
ATOM 1167 O O . TYR A 1 168 ? 2.407 -1.415 -9.750 1.00 97.88 168 TYR A O 1
ATOM 1175 N N . GLY A 1 169 ? 1.440 -0.746 -7.858 1.00 97.31 169 GLY A N 1
ATOM 1176 C CA . GLY A 1 169 ? 0.816 0.396 -8.499 1.00 97.31 169 GLY A CA 1
ATOM 1177 C C . GLY A 1 169 ? -0.037 1.189 -7.548 1.00 97.31 169 GLY A C 1
ATOM 1178 O O . GLY A 1 169 ? 0.238 1.235 -6.353 1.00 97.31 169 GLY A O 1
ATOM 1179 N N . THR A 1 170 ? -1.066 1.828 -8.086 1.00 97.31 170 THR A N 1
ATOM 1180 C CA . THR A 1 170 ? -1.866 2.788 -7.340 1.00 97.31 170 THR A CA 1
ATOM 1181 C C . THR A 1 170 ? -3.357 2.602 -7.564 1.00 97.31 170 THR A C 1
ATOM 1183 O O . THR A 1 170 ? -3.825 2.034 -8.561 1.00 97.31 170 THR A O 1
ATOM 1186 N N . THR A 1 171 ? -4.121 3.112 -6.611 1.00 96.38 171 THR A N 1
ATOM 1187 C CA . THR A 1 171 ? -5.551 3.323 -6.746 1.00 96.38 171 THR A CA 1
ATOM 1188 C C . THR A 1 171 ? -5.826 4.617 -7.519 1.00 96.38 171 THR A C 1
ATOM 1190 O O . THR A 1 171 ? -4.976 5.496 -7.671 1.00 96.38 171 THR A O 1
ATOM 1193 N N . ALA A 1 172 ? -7.038 4.739 -8.048 1.00 95.25 172 ALA A N 1
ATOM 1194 C CA . ALA A 1 172 ? -7.545 5.952 -8.679 1.00 95.25 172 ALA A CA 1
ATOM 1195 C C . ALA A 1 172 ? -8.258 6.873 -7.673 1.00 95.25 172 ALA A C 1
ATOM 1197 O O . ALA A 1 172 ? -8.941 7.812 -8.083 1.00 95.25 172 ALA A O 1
ATOM 1198 N N . GLN A 1 173 ? -8.153 6.585 -6.373 1.00 91.06 173 GLN A N 1
ATOM 1199 C CA . GLN A 1 173 ? -8.760 7.416 -5.346 1.00 91.06 173 GLN A CA 1
ATOM 1200 C C . GLN A 1 173 ? -8.010 8.745 -5.269 1.00 91.06 173 GLN A C 1
ATOM 1202 O O . GLN A 1 173 ? -6.786 8.765 -5.147 1.00 91.06 173 GLN A O 1
ATOM 1207 N N . LYS A 1 174 ? -8.749 9.852 -5.377 1.00 82.69 174 LYS A N 1
ATOM 1208 C CA . LYS A 1 174 ? -8.177 11.194 -5.277 1.00 82.69 174 LYS A CA 1
ATOM 1209 C C . LYS A 1 174 ? -7.712 11.449 -3.841 1.00 82.69 174 LYS A C 1
ATOM 1211 O O . LYS A 1 174 ? -8.446 11.163 -2.899 1.00 82.69 174 LYS A O 1
ATOM 1216 N N . SER A 1 175 ? -6.528 12.024 -3.701 1.00 83.31 175 SER A N 1
ATOM 1217 C CA . SER A 1 175 ? -5.943 12.497 -2.446 1.00 83.31 175 SER A CA 1
ATOM 1218 C C . SER A 1 175 ? -5.214 13.819 -2.708 1.00 83.31 175 SER A C 1
ATOM 1220 O O . SER A 1 175 ? -4.946 14.184 -3.857 1.00 83.31 175 SER A O 1
ATOM 1222 N N . THR A 1 176 ? -4.910 14.564 -1.647 1.00 85.50 176 THR A N 1
ATOM 1223 C CA . THR A 1 176 ? -4.060 15.762 -1.731 1.00 85.50 176 THR A CA 1
ATOM 1224 C C . THR A 1 176 ? -2.613 15.408 -2.090 1.00 85.50 176 THR A C 1
ATOM 1226 O O . THR A 1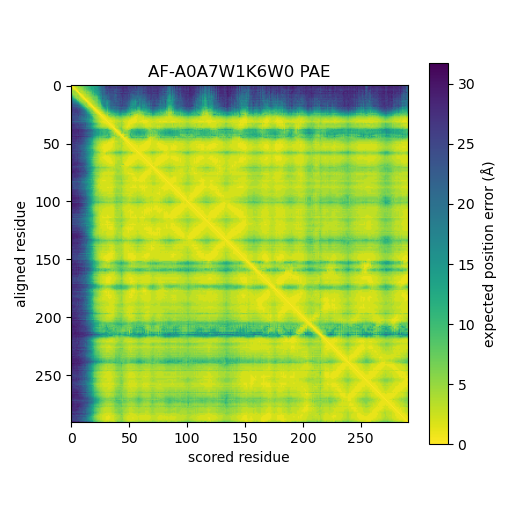 176 ? -1.944 16.199 -2.756 1.00 85.50 176 THR A O 1
ATOM 1229 N N . GLY A 1 177 ? -2.160 14.209 -1.718 1.00 91.75 177 GLY A N 1
ATOM 1230 C CA . GLY A 1 177 ? -0.831 13.669 -1.994 1.00 91.75 177 GLY A CA 1
ATOM 1231 C C . GLY A 1 177 ? -0.777 12.670 -3.162 1.00 91.75 177 GLY A C 1
ATOM 1232 O O . GLY A 1 177 ? -1.559 12.755 -4.118 1.00 91.75 177 GLY A O 1
ATOM 1233 N N . PRO A 1 178 ? 0.179 11.728 -3.121 1.00 94.88 178 PRO A N 1
ATOM 1234 C CA . PRO A 1 178 ? 0.246 10.610 -4.046 1.00 94.88 178 PRO A CA 1
ATOM 1235 C C . PRO A 1 178 ? -1.035 9.772 -4.065 1.00 94.88 178 PRO A C 1
ATOM 1237 O O . PRO A 1 178 ? -1.728 9.610 -3.059 1.00 94.88 178 PRO A O 1
ATOM 1240 N N . ASN A 1 179 ? -1.326 9.172 -5.218 1.00 95.94 179 ASN A N 1
ATOM 1241 C CA . ASN A 1 179 ? -2.364 8.151 -5.292 1.00 95.94 179 ASN A CA 1
ATOM 1242 C C . ASN A 1 179 ? -1.993 6.968 -4.390 1.00 95.94 179 ASN A C 1
ATOM 1244 O O . ASN A 1 179 ? -0.860 6.483 -4.436 1.00 95.94 179 ASN A O 1
ATOM 1248 N N . ARG A 1 180 ? -2.970 6.449 -3.640 1.00 94.69 180 ARG A N 1
ATOM 1249 C CA . ARG A 1 180 ? -2.732 5.385 -2.658 1.00 94.69 180 ARG A CA 1
ATOM 1250 C C . ARG A 1 180 ? -2.138 4.128 -3.308 1.00 94.69 180 ARG A C 1
ATOM 1252 O O . ARG A 1 180 ? -2.540 3.781 -4.421 1.00 94.69 180 ARG A O 1
ATOM 1259 N N . PRO A 1 181 ? -1.211 3.428 -2.642 1.00 96.00 181 PRO A N 1
ATOM 1260 C CA . PRO A 1 181 ? -0.519 2.288 -3.222 1.00 96.00 181 PRO A CA 1
ATOM 1261 C C . PRO A 1 181 ? -1.365 1.011 -3.180 1.00 96.00 181 PRO A C 1
ATOM 1263 O O . PRO A 1 181 ? -2.221 0.830 -2.315 1.00 96.00 181 PRO A O 1
ATOM 1266 N N . ILE A 1 182 ? -1.064 0.095 -4.097 1.00 95.50 182 ILE A N 1
ATOM 1267 C CA . ILE A 1 182 ? -1.470 -1.309 -4.054 1.00 95.50 182 ILE A CA 1
ATOM 1268 C C . ILE A 1 182 ? -0.265 -2.199 -4.361 1.00 95.50 182 ILE A C 1
ATOM 1270 O O . ILE A 1 182 ? 0.523 -1.918 -5.271 1.00 95.50 182 ILE A O 1
ATOM 1274 N N . VAL A 1 183 ? -0.142 -3.291 -3.611 1.00 95.75 183 VAL A N 1
ATOM 1275 C CA . VAL A 1 183 ? 0.862 -4.333 -3.806 1.00 95.75 183 VAL A CA 1
ATOM 1276 C C . VAL A 1 183 ? 0.186 -5.690 -3.798 1.00 95.75 183 VAL A C 1
ATOM 1278 O O . VAL A 1 183 ? -0.560 -6.006 -2.876 1.00 95.75 183 VAL A O 1
ATOM 1281 N N . LEU A 1 184 ? 0.483 -6.515 -4.797 1.00 95.38 184 LEU A N 1
ATOM 1282 C CA . LEU A 1 184 ? 0.038 -7.904 -4.871 1.00 95.38 184 LEU A CA 1
ATOM 1283 C C . LEU A 1 184 ? 1.246 -8.833 -4.934 1.00 95.38 184 LEU A C 1
ATOM 1285 O O . LEU A 1 184 ? 2.251 -8.517 -5.571 1.00 95.38 184 LEU A O 1
ATOM 1289 N N . ARG A 1 185 ? 1.120 -10.014 -4.335 1.00 95.25 185 ARG A N 1
ATOM 1290 C CA . ARG A 1 185 ? 2.052 -11.133 -4.471 1.00 95.25 185 ARG A CA 1
ATOM 1291 C C . ARG A 1 185 ? 1.294 -12.359 -4.956 1.00 95.25 185 ARG A C 1
ATOM 1293 O O . ARG A 1 185 ? 0.272 -12.732 -4.382 1.00 95.25 185 ARG A O 1
ATOM 1300 N N . ILE A 1 186 ? 1.821 -12.993 -5.994 1.00 95.69 186 ILE A N 1
ATOM 1301 C CA . ILE A 1 186 ? 1.259 -14.208 -6.581 1.00 95.69 186 ILE A CA 1
ATOM 1302 C C . ILE A 1 186 ? 2.013 -15.431 -6.054 1.00 95.69 186 ILE A C 1
ATOM 1304 O O . ILE A 1 186 ? 3.211 -15.368 -5.764 1.00 95.69 186 ILE A O 1
ATOM 1308 N N . SER A 1 187 ? 1.310 -16.549 -5.891 1.00 95.94 187 SER A N 1
ATOM 1309 C CA . SER A 1 187 ? 1.910 -17.855 -5.606 1.00 95.94 187 SER A CA 1
ATOM 1310 C C . SER A 1 187 ? 2.876 -18.279 -6.712 1.00 95.94 187 SER A C 1
ATOM 1312 O O . SER A 1 187 ? 2.778 -17.835 -7.856 1.00 95.94 187 SER A O 1
ATOM 1314 N N . ALA A 1 188 ? 3.818 -19.164 -6.382 1.00 96.25 188 ALA A N 1
ATOM 1315 C CA . ALA A 1 188 ? 4.797 -19.671 -7.345 1.00 96.25 188 ALA A CA 1
ATOM 1316 C C . ALA A 1 188 ? 4.144 -20.342 -8.569 1.00 96.25 188 ALA A C 1
ATOM 1318 O O . ALA A 1 188 ? 4.647 -20.206 -9.676 1.00 96.25 188 ALA A O 1
ATOM 1319 N N . ASP A 1 189 ? 2.990 -20.990 -8.388 1.00 96.56 189 ASP A N 1
ATOM 1320 C CA . ASP A 1 189 ? 2.225 -21.645 -9.457 1.00 96.56 189 ASP A CA 1
ATOM 1321 C C . ASP A 1 189 ? 1.321 -20.695 -10.270 1.00 96.56 189 ASP A C 1
ATOM 1323 O O . ASP A 1 189 ? 0.653 -21.137 -11.203 1.00 96.56 189 ASP A O 1
ATOM 1327 N N . GLY A 1 190 ? 1.260 -19.405 -9.921 1.00 96.19 190 GLY A N 1
ATOM 1328 C CA . GLY A 1 190 ? 0.422 -18.424 -10.616 1.00 96.19 190 GLY A CA 1
ATOM 1329 C C . GLY A 1 190 ? -1.082 -18.540 -10.333 1.00 96.19 190 GLY A C 1
ATOM 1330 O O . GLY A 1 190 ? -1.868 -17.837 -10.964 1.00 96.19 190 GLY A O 1
ATOM 1331 N N . LYS A 1 191 ? -1.512 -19.413 -9.411 1.00 96.94 191 LYS A N 1
ATOM 1332 C CA . LYS A 1 191 ? -2.937 -19.731 -9.191 1.00 96.94 191 LYS A CA 1
ATOM 1333 C C . LYS A 1 191 ? -3.590 -18.968 -8.048 1.00 96.94 191 LYS A C 1
ATOM 1335 O O . LYS A 1 191 ? -4.807 -19.050 -7.893 1.00 96.94 191 LYS A O 1
ATOM 1340 N N . ARG A 1 192 ? -2.823 -18.258 -7.217 1.00 96.44 192 ARG A N 1
ATOM 1341 C CA . ARG A 1 192 ? -3.351 -17.524 -6.061 1.00 96.44 192 ARG A CA 1
ATOM 1342 C C . ARG A 1 192 ? -2.686 -16.170 -5.876 1.00 96.44 192 ARG A C 1
ATOM 1344 O O . ARG A 1 192 ? -1.476 -16.038 -6.046 1.00 96.44 192 ARG A O 1
ATOM 1351 N N . ILE A 1 193 ? -3.458 -15.183 -5.434 1.00 94.69 193 ILE A N 1
ATOM 1352 C CA . ILE A 1 193 ? -2.913 -14.003 -4.762 1.00 94.69 193 ILE A CA 1
ATOM 1353 C C . ILE A 1 193 ? -2.598 -14.442 -3.333 1.00 94.69 193 ILE A C 1
ATOM 1355 O O . ILE A 1 193 ? -3.494 -14.617 -2.511 1.00 94.69 193 ILE A O 1
ATOM 1359 N N . THR A 1 194 ? -1.322 -14.677 -3.040 1.00 92.88 194 THR A N 1
ATOM 1360 C CA . THR A 1 194 ? -0.884 -15.080 -1.694 1.00 92.88 194 THR A CA 1
ATOM 1361 C C . THR A 1 194 ? -0.969 -13.921 -0.723 1.00 92.88 194 THR A C 1
ATOM 1363 O O . THR A 1 194 ? -1.213 -14.130 0.463 1.00 92.88 194 THR A O 1
ATOM 1366 N N . ARG A 1 195 ? -0.806 -12.692 -1.222 1.00 90.88 195 ARG A N 1
ATOM 1367 C CA . ARG A 1 195 ? -0.956 -11.489 -0.418 1.00 90.88 195 ARG A CA 1
ATOM 1368 C C . ARG A 1 195 ? -1.348 -10.295 -1.268 1.00 90.88 195 ARG A C 1
ATOM 1370 O O . ARG A 1 195 ? -0.860 -10.140 -2.385 1.00 90.88 195 ARG A O 1
ATOM 1377 N N . ALA A 1 196 ? -2.173 -9.437 -0.701 1.00 90.44 196 ALA A N 1
ATOM 1378 C CA . ALA A 1 196 ? -2.449 -8.115 -1.218 1.00 90.44 196 ALA A CA 1
ATOM 1379 C C . ALA A 1 196 ? -2.353 -7.122 -0.062 1.00 90.44 196 ALA A C 1
ATOM 1381 O O . ALA A 1 196 ? -2.563 -7.490 1.093 1.00 90.44 196 ALA A O 1
ATOM 1382 N N . LEU A 1 197 ? -1.970 -5.893 -0.368 1.00 90.62 197 LEU A N 1
ATOM 1383 C CA . LEU A 1 197 ? -1.952 -4.791 0.579 1.00 90.62 197 LEU A CA 1
ATOM 1384 C C . LEU A 1 197 ? -2.252 -3.525 -0.213 1.00 90.62 197 LEU A C 1
ATOM 1386 O O . LEU A 1 197 ? -1.615 -3.282 -1.239 1.00 90.62 197 LEU A O 1
ATOM 1390 N N . PHE A 1 198 ? -3.222 -2.739 0.220 1.00 89.75 198 PHE A N 1
ATOM 1391 C CA . PHE A 1 198 ? -3.529 -1.459 -0.407 1.00 89.75 198 PHE A CA 1
ATOM 1392 C C . PHE A 1 198 ? -3.881 -0.434 0.659 1.00 89.75 198 PHE A C 1
ATOM 1394 O O . PHE A 1 198 ? -4.425 -0.781 1.709 1.00 89.75 198 PHE A O 1
ATOM 1401 N N . SER A 1 199 ? -3.580 0.831 0.377 1.00 92.00 199 SER A N 1
ATOM 1402 C CA . SER A 1 199 ? -4.107 1.930 1.181 1.00 92.00 199 SER A CA 1
ATOM 1403 C C . SER A 1 199 ? -5.348 2.513 0.522 1.00 92.00 199 SER A C 1
ATOM 1405 O O . SER A 1 199 ? -5.488 2.532 -0.704 1.00 92.00 199 SER A O 1
ATOM 1407 N N . TYR A 1 200 ? -6.255 3.007 1.346 1.00 92.12 200 TYR A N 1
ATOM 1408 C CA . TYR A 1 200 ? -7.517 3.586 0.915 1.00 92.12 200 TYR A CA 1
ATOM 1409 C C . TYR A 1 200 ? -7.955 4.661 1.899 1.00 92.12 200 TYR A C 1
ATOM 1411 O O . TYR A 1 200 ? -7.463 4.756 3.020 1.00 92.12 200 TYR A O 1
ATOM 1419 N N . SER A 1 201 ? -8.897 5.478 1.462 1.00 91.25 201 SER A N 1
ATOM 1420 C CA . SER A 1 201 ? -9.625 6.410 2.305 1.00 91.25 201 SER A CA 1
ATOM 1421 C C . SER A 1 201 ? -11.094 5.993 2.373 1.00 91.25 201 SER A C 1
ATOM 1423 O O . SER A 1 201 ? -11.676 5.615 1.353 1.00 91.25 201 SER A O 1
ATOM 1425 N N . VAL A 1 202 ? -11.685 6.039 3.561 1.00 91.50 202 VAL A N 1
ATOM 1426 C CA . VAL A 1 202 ? -13.126 5.845 3.782 1.00 91.50 202 VAL A CA 1
ATOM 1427 C C . VAL A 1 202 ? -13.769 7.170 4.142 1.00 91.50 202 VAL A C 1
ATOM 1429 O O . VAL A 1 202 ? -13.148 7.981 4.821 1.00 91.50 202 VAL A O 1
ATOM 1432 N N . THR A 1 203 ? -15.012 7.368 3.720 1.00 93.31 203 THR A N 1
ATOM 1433 C CA . THR A 1 203 ? -15.882 8.433 4.223 1.00 93.31 203 THR A CA 1
ATOM 1434 C C . THR A 1 203 ? -16.857 7.822 5.213 1.00 93.31 203 THR A C 1
ATOM 1436 O O . THR A 1 203 ? -17.540 6.849 4.882 1.00 93.31 203 THR A O 1
ATOM 1439 N N . CYS A 1 204 ? -16.902 8.380 6.415 1.00 92.81 204 CYS A N 1
ATOM 1440 C CA . CYS A 1 204 ? -17.794 7.946 7.478 1.00 92.81 204 CYS A CA 1
ATOM 1441 C C . CYS A 1 204 ? -19.068 8.800 7.544 1.00 92.81 204 CYS A C 1
ATOM 1443 O O . CYS A 1 204 ? -19.151 9.859 6.930 1.00 92.81 204 CYS A O 1
ATOM 1445 N N . SER A 1 205 ? -20.075 8.336 8.285 1.00 92.38 205 SER A N 1
ATOM 1446 C CA . SER A 1 205 ? -21.374 9.011 8.439 1.00 92.38 205 SER A CA 1
ATOM 1447 C C . SER A 1 205 ? -21.306 10.405 9.077 1.00 92.38 205 SER A C 1
ATOM 1449 O O . SER A 1 205 ? -22.291 11.130 9.036 1.00 92.38 205 SER A O 1
ATOM 1451 N N . ASP A 1 206 ? -20.172 10.770 9.676 1.00 88.06 206 ASP A N 1
ATOM 1452 C CA . ASP A 1 206 ? -19.856 12.101 10.203 1.00 88.06 206 ASP A CA 1
ATOM 1453 C C . ASP A 1 206 ? -18.984 12.936 9.242 1.00 88.06 206 ASP A C 1
ATOM 1455 O O . ASP A 1 206 ? -18.315 13.873 9.673 1.00 88.06 206 ASP A O 1
ATOM 1459 N N . ASP A 1 207 ? -18.936 12.555 7.961 1.00 84.94 207 ASP A N 1
ATOM 1460 C CA . ASP A 1 207 ? -18.135 13.146 6.877 1.00 84.94 207 ASP A CA 1
ATOM 1461 C C . ASP A 1 207 ? -16.615 13.151 7.108 1.00 84.94 207 ASP A C 1
ATOM 1463 O O . ASP A 1 207 ? -15.843 13.683 6.303 1.00 84.94 207 ASP A O 1
ATOM 1467 N N . LYS A 1 208 ? -16.141 12.497 8.174 1.00 81.88 208 LYS A N 1
ATOM 1468 C CA . LYS A 1 208 ? -14.711 12.329 8.414 1.00 81.88 208 LYS A CA 1
ATOM 1469 C C . LYS A 1 208 ? -14.118 11.328 7.435 1.00 81.88 208 LYS A C 1
ATOM 1471 O O . LYS A 1 208 ? -14.721 10.303 7.104 1.00 81.88 208 LYS A O 1
ATOM 1476 N N . VAL A 1 209 ? -12.895 11.631 7.005 1.00 79.81 209 VAL A N 1
ATOM 1477 C CA . VAL A 1 209 ? -12.100 10.759 6.144 1.00 79.81 209 VAL A CA 1
ATOM 1478 C C . VAL A 1 209 ? -11.040 10.060 6.982 1.00 79.81 209 VAL A C 1
ATOM 1480 O O . VAL A 1 209 ? -10.180 10.722 7.559 1.00 79.81 209 VAL A O 1
ATOM 1483 N N . ALA A 1 210 ? -11.074 8.729 7.019 1.00 77.19 210 ALA A N 1
ATOM 1484 C CA . ALA A 1 210 ? -10.015 7.925 7.626 1.00 77.19 210 ALA A CA 1
ATOM 1485 C C . ALA A 1 210 ? -9.170 7.250 6.542 1.00 77.19 210 ALA A C 1
ATOM 1487 O O . ALA A 1 210 ? -9.681 6.897 5.477 1.00 77.19 210 ALA A O 1
ATOM 1488 N N . ILE A 1 211 ? -7.871 7.085 6.801 1.00 79.06 211 ILE A N 1
ATOM 1489 C CA . ILE A 1 211 ? -6.944 6.368 5.920 1.00 79.06 211 ILE A CA 1
ATOM 1490 C C . ILE A 1 211 ? -6.719 4.982 6.515 1.00 79.06 211 ILE A C 1
ATOM 1492 O O . ILE A 1 211 ? -6.320 4.856 7.669 1.00 79.06 211 ILE A O 1
ATOM 1496 N N . GLY A 1 212 ? -6.989 3.950 5.725 1.00 77.50 212 GLY A N 1
ATOM 1497 C CA . GLY A 1 212 ? -6.765 2.560 6.091 1.00 77.50 212 GLY A CA 1
ATOM 1498 C C . GLY A 1 212 ? -5.670 1.931 5.241 1.00 77.50 212 GLY A C 1
ATOM 1499 O O . GLY A 1 212 ? -5.436 2.332 4.098 1.00 77.50 212 GLY A O 1
ATOM 1500 N N . VAL A 1 213 ? -5.021 0.912 5.801 1.00 77.31 213 VAL A N 1
ATOM 1501 C CA . VAL A 1 213 ? -4.196 -0.041 5.054 1.00 77.31 213 VAL A CA 1
ATOM 1502 C C . VAL A 1 213 ? -4.707 -1.426 5.380 1.00 77.31 213 VAL A C 1
ATOM 1504 O O . VAL A 1 213 ? -4.588 -1.871 6.523 1.00 77.31 213 VAL A O 1
ATOM 1507 N N . GLU A 1 214 ? -5.228 -2.106 4.371 1.00 75.62 214 GLU A N 1
ATOM 1508 C CA . GLU A 1 214 ? -5.831 -3.423 4.517 1.00 75.62 214 GLU A CA 1
ATOM 1509 C C . GLU A 1 214 ? -5.052 -4.448 3.710 1.00 75.62 214 GLU A C 1
ATOM 1511 O O . GLU A 1 214 ? -4.590 -4.192 2.592 1.00 75.62 214 GLU A O 1
ATOM 1516 N N . ALA A 1 215 ? -4.895 -5.619 4.319 1.00 69.56 215 ALA A N 1
ATOM 1517 C CA . ALA A 1 215 ? -4.593 -6.834 3.600 1.00 69.56 215 ALA A CA 1
ATOM 1518 C C . ALA A 1 215 ? -5.924 -7.572 3.458 1.00 69.56 215 ALA A C 1
ATOM 1520 O O . ALA A 1 215 ? -6.397 -8.092 4.471 1.00 69.56 215 ALA A O 1
ATOM 1521 N N . PRO A 1 216 ? -6.530 -7.637 2.259 1.00 63.09 216 PRO A N 1
ATOM 1522 C CA . PRO A 1 216 ? -7.688 -8.490 2.072 1.00 63.09 216 PRO A CA 1
ATOM 1523 C C . PRO A 1 216 ? -7.254 -9.934 2.331 1.00 63.09 216 PRO A C 1
ATOM 1525 O O . PRO A 1 216 ? -6.055 -10.239 2.480 1.00 63.09 216 PRO A O 1
ATOM 1528 N N . ARG A 1 217 ? -8.230 -10.838 2.355 1.00 74.38 217 ARG A N 1
ATOM 1529 C CA . ARG A 1 217 ? -7.998 -12.260 2.589 1.00 74.38 217 ARG A CA 1
ATOM 1530 C C . ARG A 1 217 ? -6.778 -12.770 1.812 1.00 74.38 217 ARG A C 1
ATOM 1532 O O . ARG A 1 217 ? -6.564 -12.464 0.641 1.00 74.38 217 ARG A O 1
ATOM 1539 N N . THR A 1 218 ? -5.930 -13.545 2.480 1.00 79.44 218 THR A N 1
ATOM 1540 C CA . THR A 1 218 ? -4.784 -14.177 1.815 1.00 79.44 218 THR A CA 1
ATOM 1541 C C . THR A 1 218 ? -5.241 -15.397 1.014 1.00 79.44 218 THR A C 1
ATOM 1543 O O . THR A 1 218 ? -6.280 -15.989 1.297 1.00 79.44 218 THR A O 1
ATOM 1546 N N . ASN A 1 219 ? -4.440 -15.810 0.031 1.00 88.44 219 ASN A N 1
ATOM 1547 C CA . ASN A 1 219 ? -4.661 -17.022 -0.771 1.00 88.44 219 ASN A CA 1
ATOM 1548 C C . ASN A 1 219 ? -5.915 -17.006 -1.664 1.00 88.44 219 ASN A C 1
ATOM 1550 O O . ASN A 1 219 ? -6.527 -18.050 -1.901 1.00 88.44 219 ASN A O 1
ATOM 1554 N N . ILE A 1 220 ? -6.256 -15.844 -2.223 1.00 92.88 220 ILE A N 1
ATOM 1555 C CA . ILE A 1 220 ? -7.394 -15.683 -3.137 1.00 92.88 220 ILE A CA 1
ATOM 1556 C C . ILE A 1 220 ? -7.118 -16.417 -4.454 1.00 92.88 220 ILE A C 1
ATOM 1558 O O . ILE A 1 220 ? -6.062 -16.229 -5.061 1.00 92.88 220 ILE A O 1
ATOM 1562 N N . ALA A 1 221 ? -8.059 -17.240 -4.919 1.00 96.44 221 ALA A N 1
ATOM 1563 C CA . ALA A 1 221 ? -7.909 -18.010 -6.151 1.00 96.44 221 ALA A CA 1
ATOM 1564 C C . ALA A 1 221 ? -7.929 -17.130 -7.414 1.00 96.44 221 ALA A C 1
ATOM 1566 O O . ALA A 1 221 ? -8.738 -16.213 -7.550 1.00 96.44 221 ALA A O 1
ATOM 1567 N N . ILE A 1 222 ? -7.058 -17.465 -8.366 1.00 96.75 222 ILE A N 1
ATOM 1568 C CA . ILE A 1 222 ? -6.974 -16.875 -9.703 1.00 96.75 222 ILE A CA 1
ATOM 1569 C C . ILE A 1 222 ? -7.476 -17.921 -10.693 1.00 96.75 222 ILE A C 1
ATOM 1571 O O . ILE A 1 222 ? -6.960 -19.039 -10.745 1.00 96.75 222 ILE A O 1
ATOM 1575 N N . ASN A 1 223 ? -8.484 -17.575 -11.490 1.00 96.25 223 ASN A N 1
ATOM 1576 C CA . ASN A 1 223 ? -8.988 -18.497 -12.503 1.00 96.25 223 ASN A CA 1
ATOM 1577 C C . ASN A 1 223 ? -8.057 -18.578 -13.728 1.00 96.25 223 ASN A C 1
ATOM 1579 O O . ASN A 1 223 ? -7.123 -17.792 -13.889 1.00 96.25 223 ASN A O 1
ATOM 1583 N N . SER A 1 224 ? -8.347 -19.501 -14.647 1.00 93.06 224 SER A N 1
ATOM 1584 C CA . SER A 1 224 ? -7.545 -19.722 -15.863 1.00 93.06 224 SER A CA 1
ATOM 1585 C C . SER A 1 224 ? -7.439 -18.505 -16.794 1.00 93.06 224 SER A C 1
ATOM 1587 O O . SER A 1 224 ? -6.533 -18.444 -17.619 1.00 93.06 224 SER A O 1
ATOM 1589 N N . LYS A 1 225 ? -8.330 -17.515 -16.655 1.00 94.81 225 LYS A N 1
ATOM 1590 C CA . LYS A 1 225 ? -8.310 -16.250 -17.407 1.00 94.81 225 LYS A CA 1
ATOM 1591 C C . LYS A 1 225 ? -7.578 -15.127 -16.658 1.00 94.81 225 LYS A C 1
ATOM 1593 O O . LYS A 1 225 ? -7.677 -13.972 -17.062 1.00 94.81 225 LYS A O 1
ATOM 1598 N N . GLY A 1 226 ? -6.891 -15.432 -15.555 1.00 96.00 226 GLY A N 1
ATOM 1599 C CA . GLY A 1 226 ? -6.214 -14.439 -14.721 1.00 96.00 226 GLY A CA 1
ATOM 1600 C C . GLY A 1 226 ? -7.170 -13.535 -13.941 1.00 96.00 226 GLY A C 1
ATOM 1601 O O . GLY A 1 226 ? -6.764 -12.460 -13.512 1.00 96.00 226 GLY A O 1
ATOM 1602 N N . ARG A 1 227 ? -8.445 -13.915 -13.786 1.00 97.62 227 ARG A N 1
ATOM 1603 C CA . ARG A 1 227 ? -9.436 -13.108 -13.065 1.00 97.62 227 ARG A CA 1
ATOM 1604 C C . ARG A 1 227 ? -9.599 -13.581 -11.628 1.00 97.62 227 ARG A C 1
ATOM 1606 O O . ARG A 1 227 ? -9.524 -14.776 -11.343 1.00 97.62 227 ARG A O 1
ATOM 1613 N N . VAL A 1 228 ? -9.878 -12.616 -10.765 1.00 96.44 228 VAL A N 1
ATOM 1614 C CA . VAL A 1 228 ? -10.150 -12.780 -9.341 1.00 96.44 228 VAL A CA 1
ATOM 1615 C C . VAL A 1 228 ? -11.439 -12.042 -9.008 1.00 96.44 228 VAL A C 1
ATOM 1617 O O . VAL A 1 228 ? -11.650 -10.922 -9.476 1.00 96.44 228 VAL A O 1
ATOM 1620 N N . SER A 1 229 ? -12.277 -12.671 -8.194 1.00 96.06 229 SER A N 1
ATOM 1621 C CA . SER A 1 229 ? -13.415 -12.048 -7.530 1.00 96.06 229 SER A CA 1
ATOM 1622 C C . SER A 1 229 ? -13.474 -12.618 -6.125 1.00 96.06 229 SER A C 1
ATOM 1624 O O . SER A 1 229 ? -13.617 -13.828 -5.966 1.00 96.06 229 SER A O 1
ATOM 1626 N N . ASP A 1 230 ? -13.354 -11.750 -5.138 1.00 95.12 230 ASP A N 1
ATOM 1627 C CA . ASP A 1 230 ? -13.374 -12.084 -3.724 1.00 95.12 230 ASP A CA 1
ATOM 1628 C C . ASP A 1 230 ? -14.323 -11.142 -2.991 1.00 95.12 230 ASP A C 1
ATOM 1630 O O . ASP A 1 230 ? -14.555 -10.001 -3.414 1.00 95.12 230 ASP A O 1
ATOM 1634 N N . ARG A 1 231 ? -14.911 -11.661 -1.922 1.00 94.81 231 ARG A N 1
ATOM 1635 C CA . ARG A 1 231 ? -15.778 -10.916 -1.021 1.00 94.81 231 ARG A CA 1
ATOM 1636 C C . ARG A 1 231 ? -15.604 -11.501 0.363 1.00 94.81 231 ARG A C 1
ATOM 1638 O O . ARG A 1 231 ? -15.999 -12.651 0.572 1.00 94.81 231 ARG A O 1
ATOM 1645 N N . ASP A 1 232 ? -15.087 -10.710 1.284 1.00 91.88 232 ASP A N 1
ATOM 1646 C CA . ASP A 1 232 ? -15.016 -11.082 2.683 1.00 91.88 232 ASP A CA 1
ATOM 1647 C C . ASP A 1 232 ? -16.080 -10.359 3.506 1.00 91.88 232 ASP A C 1
ATOM 1649 O O . ASP A 1 232 ? -16.518 -9.243 3.209 1.00 91.88 232 ASP A O 1
ATOM 1653 N N . ARG A 1 233 ? -16.539 -11.048 4.548 1.00 94.06 233 ARG A N 1
ATOM 1654 C CA . ARG A 1 233 ? -17.442 -10.492 5.548 1.00 94.06 233 ARG A CA 1
ATOM 1655 C C . ARG A 1 233 ? -16.949 -10.900 6.914 1.00 94.06 233 ARG A C 1
ATOM 1657 O O . ARG A 1 233 ? -17.103 -12.054 7.310 1.00 94.06 233 ARG A O 1
ATOM 1664 N N . THR A 1 234 ? -16.430 -9.929 7.643 1.00 91.69 234 THR A N 1
ATOM 1665 C CA . THR A 1 234 ? -15.812 -10.162 8.942 1.00 91.69 234 THR A CA 1
ATOM 1666 C C . THR A 1 234 ? -16.504 -9.319 10.004 1.00 91.69 234 THR A C 1
ATOM 1668 O O . THR A 1 234 ? -16.965 -8.210 9.749 1.00 91.69 234 THR A O 1
ATOM 1671 N N . THR A 1 235 ? -16.629 -9.868 11.211 1.00 93.06 235 THR A N 1
ATOM 1672 C CA . THR A 1 235 ? -17.080 -9.125 12.392 1.00 93.06 235 THR A CA 1
ATOM 1673 C C . THR A 1 235 ? -15.924 -9.045 13.373 1.00 93.06 235 THR A C 1
ATOM 1675 O O . THR A 1 235 ? -15.342 -10.072 13.716 1.00 93.06 235 THR A O 1
ATOM 1678 N N . GLN A 1 236 ? -15.595 -7.835 13.806 1.00 89.81 236 GLN A N 1
ATOM 1679 C CA . GLN A 1 236 ? -14.555 -7.558 14.786 1.00 89.81 236 GLN A CA 1
ATOM 1680 C C . GLN A 1 236 ? -15.171 -6.968 16.050 1.00 89.81 236 GLN A C 1
ATOM 1682 O O . GLN A 1 236 ? -16.180 -6.266 16.014 1.00 89.81 236 GLN A O 1
ATOM 1687 N N . THR A 1 237 ? -14.551 -7.279 17.177 1.00 88.75 237 THR A N 1
ATOM 1688 C CA . THR A 1 237 ? -14.991 -6.898 18.517 1.00 88.75 237 THR A CA 1
ATOM 1689 C C . THR A 1 237 ? -13.899 -6.005 19.089 1.00 88.75 237 THR A C 1
ATOM 1691 O O . THR A 1 237 ? -12.802 -6.483 19.365 1.00 88.75 237 THR A O 1
ATOM 1694 N N . GLU A 1 238 ? -14.188 -4.715 19.251 1.00 83.31 238 GLU A N 1
ATOM 1695 C CA . GLU A 1 238 ? -13.218 -3.701 19.679 1.00 83.31 238 GLU A CA 1
ATOM 1696 C C . GLU A 1 238 ? -13.724 -2.985 20.932 1.00 83.31 238 GLU A C 1
ATOM 1698 O O . GLU A 1 238 ? -14.556 -2.086 20.848 1.00 83.31 238 GLU A O 1
ATOM 1703 N N . GLY A 1 239 ? -13.259 -3.388 22.119 1.00 87.00 239 GLY A N 1
ATOM 1704 C CA . GLY A 1 239 ? -13.717 -2.774 23.373 1.00 87.00 239 GLY A CA 1
ATOM 1705 C C . GLY A 1 239 ? -15.231 -2.910 23.532 1.00 87.00 239 GLY A C 1
ATOM 1706 O O . GLY A 1 239 ? -15.717 -4.035 23.555 1.00 87.00 239 GLY A O 1
ATOM 1707 N N . GLU A 1 240 ? -15.961 -1.795 23.569 1.00 90.06 240 GLU A N 1
ATOM 1708 C CA . GLU A 1 240 ? -17.434 -1.734 23.630 1.00 90.06 240 GLU A CA 1
ATOM 1709 C C . GLU A 1 240 ? -18.119 -1.691 22.253 1.00 90.06 240 GLU A C 1
ATOM 1711 O O . GLU A 1 240 ? -19.339 -1.599 22.162 1.00 90.06 240 GLU A O 1
ATOM 1716 N N . ALA A 1 241 ? -17.363 -1.772 21.159 1.00 91.31 241 ALA A N 1
ATOM 1717 C CA . ALA A 1 241 ? -17.890 -1.720 19.802 1.00 91.31 241 ALA A CA 1
ATOM 1718 C C . ALA A 1 241 ? -17.843 -3.087 19.101 1.00 91.31 241 ALA A C 1
ATOM 1720 O O . ALA A 1 241 ? -17.031 -3.968 19.408 1.00 91.31 241 ALA A O 1
ATOM 1721 N N . VAL A 1 242 ? -18.732 -3.268 18.132 1.00 93.31 242 VAL A N 1
ATOM 1722 C CA . VAL A 1 242 ? -18.716 -4.365 17.161 1.00 93.31 242 VAL A CA 1
ATOM 1723 C C . VAL A 1 242 ? -18.661 -3.748 15.770 1.00 93.31 242 VAL A C 1
ATOM 1725 O O . VAL A 1 242 ? -19.531 -2.956 15.416 1.00 93.31 242 VAL A O 1
ATOM 1728 N N . VAL A 1 243 ? -17.653 -4.113 14.984 1.00 93.81 243 VAL A N 1
ATOM 1729 C CA . VAL A 1 243 ? -17.434 -3.618 13.621 1.00 93.81 243 VAL A CA 1
ATOM 1730 C C . VAL A 1 243 ? -17.746 -4.741 12.642 1.00 93.81 243 VAL A C 1
ATOM 1732 O O . VAL A 1 243 ? -17.101 -5.787 12.657 1.00 93.81 243 VAL A O 1
ATOM 1735 N N . LYS A 1 244 ? -18.742 -4.549 11.781 1.00 95.62 244 LYS A N 1
ATOM 1736 C CA . LYS A 1 244 ? -19.055 -5.470 10.681 1.00 95.62 244 LYS A CA 1
ATOM 1737 C C . LYS A 1 244 ? -18.475 -4.914 9.393 1.00 95.62 244 LYS A C 1
ATOM 1739 O O . LYS A 1 244 ? -18.873 -3.829 8.993 1.00 95.62 244 LYS A O 1
ATOM 1744 N N . ILE A 1 245 ? -17.593 -5.662 8.746 1.00 93.88 245 ILE A N 1
ATOM 1745 C CA . ILE A 1 245 ? -16.879 -5.274 7.526 1.00 93.88 245 ILE A CA 1
ATOM 1746 C C . ILE A 1 245 ? -17.384 -6.148 6.370 1.00 93.88 245 ILE A C 1
ATOM 1748 O O . ILE A 1 245 ? -17.469 -7.366 6.515 1.00 93.88 245 ILE A O 1
ATOM 1752 N N . ASP A 1 246 ? -17.738 -5.536 5.238 1.00 95.38 246 ASP A N 1
ATOM 1753 C CA . ASP A 1 246 ? -18.017 -6.195 3.948 1.00 95.38 246 ASP A CA 1
ATOM 1754 C C . ASP A 1 246 ? -17.051 -5.599 2.922 1.00 95.38 246 ASP A C 1
ATOM 1756 O O . ASP A 1 246 ? -17.152 -4.410 2.591 1.00 95.38 246 ASP A O 1
ATOM 1760 N N . ASP A 1 247 ? -16.112 -6.412 2.449 1.00 93.62 247 ASP A N 1
ATOM 1761 C CA . ASP A 1 247 ? -15.159 -6.030 1.416 1.00 93.62 247 ASP A CA 1
ATOM 1762 C C . ASP A 1 247 ? -15.469 -6.736 0.093 1.00 93.62 247 ASP A C 1
ATOM 1764 O O . ASP A 1 247 ? -16.104 -7.789 0.031 1.00 93.62 247 ASP A O 1
ATOM 1768 N N . ARG A 1 248 ? -15.065 -6.120 -1.015 1.00 95.69 248 ARG A N 1
ATOM 1769 C CA . ARG A 1 248 ? -15.132 -6.714 -2.349 1.00 95.69 248 ARG A CA 1
ATOM 1770 C C . ARG A 1 248 ? -13.869 -6.386 -3.100 1.00 95.69 248 ARG A C 1
ATOM 1772 O O . ARG A 1 248 ? -13.558 -5.213 -3.312 1.00 95.69 248 ARG A O 1
ATOM 1779 N N . PHE A 1 249 ? -13.206 -7.413 -3.603 1.00 95.56 249 PHE A N 1
ATOM 1780 C CA . PHE A 1 249 ? -11.985 -7.277 -4.376 1.00 95.56 249 PHE A CA 1
ATOM 1781 C C . PHE A 1 249 ? -12.120 -7.997 -5.714 1.00 95.56 249 PHE A C 1
ATOM 1783 O O . PHE A 1 249 ? -12.482 -9.169 -5.788 1.00 95.56 249 PHE A O 1
ATOM 1790 N N . THR A 1 250 ? -11.805 -7.302 -6.802 1.00 97.00 250 THR A N 1
ATOM 1791 C CA . THR A 1 250 ? -11.696 -7.919 -8.126 1.00 97.00 250 THR A CA 1
ATOM 1792 C C . THR A 1 250 ? -10.338 -7.619 -8.726 1.00 97.00 250 THR A C 1
ATOM 1794 O O . THR A 1 250 ? -9.787 -6.540 -8.506 1.00 97.00 250 THR A O 1
ATOM 1797 N N . ALA A 1 251 ? -9.811 -8.553 -9.514 1.00 97.00 251 ALA A N 1
ATOM 1798 C CA . ALA A 1 251 ? -8.593 -8.343 -10.282 1.00 97.00 251 ALA A CA 1
ATOM 1799 C C . ALA A 1 251 ? -8.658 -9.017 -11.655 1.00 97.00 251 ALA A C 1
ATOM 1801 O O . ALA A 1 251 ? -9.288 -10.056 -11.846 1.00 97.00 251 ALA A O 1
ATOM 1802 N N . GLU A 1 252 ? -7.938 -8.437 -12.602 1.00 98.06 252 GLU A N 1
ATOM 1803 C CA . GLU A 1 252 ? -7.531 -9.032 -13.865 1.00 98.06 252 GLU A CA 1
ATOM 1804 C C . GLU A 1 252 ? -6.005 -8.936 -13.934 1.00 98.06 252 GLU A C 1
ATOM 1806 O O . GLU A 1 252 ? -5.447 -7.838 -13.950 1.00 98.06 252 GLU A O 1
ATOM 1811 N N . LEU A 1 253 ? -5.349 -10.093 -13.918 1.00 97.62 253 LEU A N 1
ATOM 1812 C CA . LEU A 1 253 ? -3.904 -10.273 -13.853 1.00 97.62 253 LEU A CA 1
ATOM 1813 C C . LEU A 1 253 ? -3.385 -10.750 -15.212 1.00 97.62 253 LEU A C 1
ATOM 1815 O O . LEU A 1 253 ? -3.937 -11.677 -15.815 1.00 97.62 253 LEU A O 1
ATOM 1819 N N . GLY A 1 254 ? -2.297 -10.141 -15.670 1.00 96.62 254 GLY A N 1
ATOM 1820 C CA . GLY A 1 254 ? -1.610 -10.545 -16.889 1.00 96.62 254 GLY A CA 1
ATOM 1821 C C . GLY A 1 254 ? -0.094 -10.398 -16.800 1.00 96.62 254 GLY A C 1
ATOM 1822 O O . GLY A 1 254 ? 0.466 -9.959 -15.793 1.00 96.62 254 GLY A O 1
ATOM 1823 N N . ALA A 1 255 ? 0.592 -10.755 -17.883 1.00 95.19 255 ALA A N 1
ATOM 1824 C CA . ALA A 1 255 ? 2.055 -10.813 -17.930 1.00 95.19 255 ALA A CA 1
ATOM 1825 C C . ALA A 1 255 ? 2.775 -9.468 -17.685 1.00 95.19 255 ALA A C 1
ATOM 1827 O O . ALA A 1 255 ? 3.933 -9.457 -17.253 1.00 95.19 255 ALA A O 1
ATOM 1828 N N . LYS A 1 256 ? 2.111 -8.341 -17.976 1.00 96.19 256 LYS A N 1
ATOM 1829 C CA . LYS A 1 256 ? 2.678 -6.984 -17.861 1.00 96.19 256 LYS A CA 1
ATOM 1830 C C . LYS A 1 256 ? 2.144 -6.213 -16.657 1.00 96.19 256 LYS A C 1
ATOM 1832 O O . LYS A 1 256 ? 2.844 -5.361 -16.119 1.00 96.19 256 LYS A O 1
ATOM 1837 N N . GLY A 1 257 ? 0.913 -6.491 -16.243 1.00 97.44 257 GLY A N 1
ATOM 1838 C CA . GLY A 1 257 ? 0.263 -5.714 -15.202 1.00 97.44 257 GLY A CA 1
ATOM 1839 C C . GLY A 1 257 ? -1.026 -6.330 -14.696 1.00 97.44 257 GLY A C 1
ATOM 1840 O O . GLY A 1 257 ? -1.419 -7.432 -15.077 1.00 97.44 257 GLY A O 1
ATOM 1841 N N . ALA A 1 258 ? -1.683 -5.571 -13.836 1.00 97.81 258 ALA A N 1
ATOM 1842 C CA . ALA A 1 258 ? -2.922 -5.929 -13.186 1.00 97.81 258 ALA A CA 1
ATOM 1843 C C . ALA A 1 258 ? -3.850 -4.714 -13.112 1.00 97.81 258 ALA A C 1
ATOM 1845 O O . ALA A 1 258 ? -3.403 -3.565 -13.069 1.00 97.81 258 ALA A O 1
ATOM 1846 N N . ARG A 1 259 ? -5.155 -4.958 -13.084 1.00 98.00 259 ARG A N 1
ATOM 1847 C CA . ARG A 1 259 ? -6.169 -3.934 -12.807 1.00 98.00 259 ARG A CA 1
ATOM 1848 C C . ARG A 1 259 ? -7.326 -4.543 -12.044 1.00 98.00 259 ARG A C 1
ATOM 1850 O O . ARG A 1 259 ? -7.545 -5.746 -12.142 1.00 98.00 259 ARG A O 1
ATOM 1857 N N . GLY A 1 260 ? -8.118 -3.716 -11.386 1.00 97.12 260 GLY A N 1
ATOM 1858 C CA . GLY A 1 260 ? -9.306 -4.214 -10.719 1.00 97.12 260 GLY A CA 1
ATOM 1859 C C . GLY A 1 260 ? -10.062 -3.150 -9.956 1.00 97.12 260 GLY A C 1
ATOM 1860 O O . GLY A 1 260 ? -9.892 -1.946 -10.186 1.00 97.12 260 GLY A O 1
ATOM 1861 N N . THR A 1 261 ? -10.910 -3.626 -9.053 1.00 97.25 261 THR A N 1
ATOM 1862 C CA . THR A 1 261 ? -11.670 -2.783 -8.140 1.00 97.25 261 THR A CA 1
ATOM 1863 C C . THR A 1 261 ? -11.556 -3.278 -6.712 1.00 97.25 261 THR A C 1
ATOM 1865 O O . THR A 1 261 ? -11.376 -4.469 -6.468 1.00 97.25 261 THR A O 1
ATOM 1868 N N . PHE A 1 262 ? -11.710 -2.351 -5.782 1.00 94.88 262 PHE A N 1
ATOM 1869 C CA . PHE A 1 262 ? -11.876 -2.614 -4.367 1.00 94.88 262 PHE A CA 1
ATOM 1870 C C . PHE A 1 262 ? -13.047 -1.778 -3.843 1.00 94.88 262 PHE A C 1
ATOM 1872 O O . PHE A 1 262 ? -13.216 -0.631 -4.257 1.00 94.88 262 PHE A O 1
ATOM 1879 N N . ALA A 1 263 ? -13.860 -2.345 -2.966 1.00 95.25 263 ALA A N 1
ATOM 1880 C CA . ALA A 1 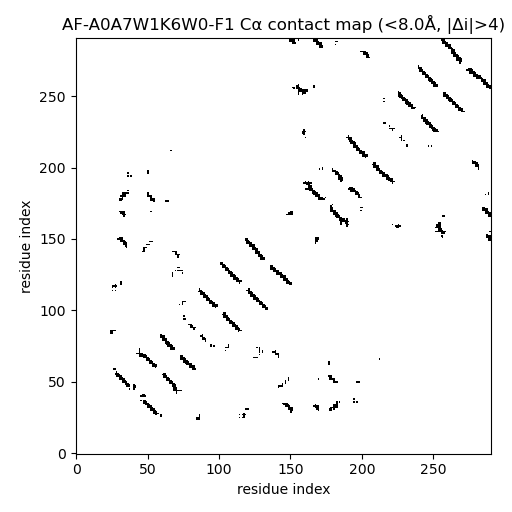263 ? -14.879 -1.624 -2.222 1.00 95.25 263 ALA A CA 1
ATOM 1881 C C . ALA A 1 263 ? -14.932 -2.180 -0.802 1.00 95.25 263 ALA A C 1
ATOM 1883 O O . ALA A 1 263 ? -14.817 -3.386 -0.620 1.00 95.25 263 ALA A O 1
ATOM 1884 N N . LEU A 1 264 ? -15.141 -1.305 0.172 1.00 94.44 264 LEU A N 1
ATOM 1885 C CA . LEU A 1 264 ? -15.311 -1.659 1.572 1.00 94.44 264 LEU A CA 1
ATOM 1886 C C . LEU A 1 264 ? -16.435 -0.820 2.154 1.00 94.44 264 LEU A C 1
ATOM 1888 O O . LEU A 1 264 ? -16.563 0.378 1.865 1.00 94.44 264 LEU A O 1
ATOM 1892 N N . SER A 1 265 ? -17.245 -1.473 2.972 1.00 95.44 265 SER A N 1
ATOM 1893 C CA . SER A 1 265 ? -18.166 -0.824 3.887 1.00 95.44 265 SER A CA 1
ATOM 1894 C C . SER A 1 265 ? -18.031 -1.447 5.259 1.00 95.44 265 SER A C 1
ATOM 1896 O O . SER A 1 265 ? -18.054 -2.675 5.367 1.00 95.44 265 SER A O 1
ATOM 1898 N N . ASP A 1 266 ? -17.972 -0.611 6.283 1.00 94.56 266 ASP A N 1
ATOM 1899 C CA . ASP A 1 266 ? -18.089 -1.043 7.663 1.00 94.56 266 ASP A CA 1
ATOM 1900 C C . ASP A 1 266 ? -19.323 -0.431 8.336 1.00 94.56 266 ASP A C 1
ATOM 1902 O O . ASP A 1 266 ? -19.874 0.592 7.914 1.00 94.56 266 ASP A O 1
ATOM 1906 N N . VAL A 1 267 ? -19.807 -1.124 9.361 1.00 96.25 267 VAL A N 1
ATOM 1907 C CA . VAL A 1 267 ? -20.826 -0.631 10.284 1.00 96.25 267 VAL A CA 1
ATOM 1908 C C . VAL A 1 267 ? -20.338 -0.919 11.691 1.00 96.25 267 VAL A C 1
ATOM 1910 O O . VAL A 1 267 ? -20.186 -2.083 12.072 1.00 96.25 267 VAL A O 1
ATOM 1913 N N . THR A 1 268 ? -20.130 0.142 12.458 1.00 94.69 268 THR A N 1
ATOM 1914 C CA . THR A 1 268 ? -19.720 0.075 13.858 1.00 94.69 268 THR A CA 1
ATOM 1915 C C . THR A 1 268 ? -20.941 0.273 14.739 1.00 94.69 268 THR A C 1
ATOM 1917 O O . THR A 1 268 ? -21.624 1.294 14.648 1.00 94.69 268 THR A O 1
ATOM 1920 N N . THR A 1 269 ? -21.222 -0.692 15.608 1.00 96.50 269 THR A N 1
ATOM 1921 C CA . THR A 1 269 ? -22.329 -0.656 16.568 1.00 96.50 269 THR A CA 1
ATOM 1922 C C . THR A 1 269 ? -21.812 -0.718 17.994 1.00 96.50 269 THR A C 1
ATOM 1924 O O . THR A 1 269 ? -20.883 -1.468 18.283 1.00 96.50 269 THR A O 1
ATOM 1927 N N . ASP A 1 270 ? -22.455 0.017 18.889 1.00 94.75 270 ASP A N 1
ATOM 1928 C CA . ASP A 1 270 ? -22.298 -0.130 20.330 1.00 94.75 270 ASP A CA 1
ATOM 1929 C C . ASP A 1 270 ? -22.775 -1.524 20.756 1.00 94.75 270 ASP A C 1
ATOM 1931 O O . ASP A 1 270 ? -23.864 -1.956 20.372 1.00 94.75 270 ASP A O 1
ATOM 1935 N N . ARG A 1 271 ? -21.955 -2.256 21.511 1.00 94.12 271 ARG A N 1
ATOM 1936 C CA . ARG A 1 271 ? -22.230 -3.655 21.854 1.00 94.12 271 ARG A CA 1
ATOM 1937 C C . ARG A 1 271 ? -23.381 -3.788 22.842 1.00 94.12 271 ARG A C 1
ATOM 1939 O O . ARG A 1 271 ? -24.168 -4.720 22.704 1.00 94.12 271 ARG A O 1
ATOM 1946 N N . ALA A 1 272 ? -23.469 -2.893 23.822 1.00 95.25 272 ALA A N 1
ATOM 1947 C CA . ALA A 1 272 ? -24.467 -2.974 24.883 1.00 95.25 272 ALA A CA 1
ATOM 1948 C C . ALA A 1 272 ? -25.875 -2.635 24.370 1.00 95.25 272 ALA A C 1
ATOM 1950 O O . ALA A 1 272 ? -26.835 -3.342 24.663 1.00 95.25 272 ALA A O 1
ATOM 1951 N N . SER A 1 273 ? -25.994 -1.566 23.582 1.00 96.44 273 SER A N 1
ATOM 1952 C CA . SER A 1 273 ? -27.276 -1.050 23.088 1.00 96.44 273 SER A CA 1
ATOM 1953 C C . SER A 1 273 ? -27.647 -1.522 21.681 1.00 96.44 273 SER A C 1
ATOM 1955 O O . SER A 1 273 ? -28.790 -1.352 21.262 1.00 96.44 273 SER A O 1
ATOM 1957 N N . GLY A 1 274 ? -26.694 -2.052 20.907 1.00 96.00 274 GLY A N 1
ATOM 1958 C CA . GLY A 1 274 ? -26.877 -2.373 19.487 1.00 96.00 274 GLY A CA 1
ATOM 1959 C C . GLY A 1 274 ? -26.990 -1.143 18.574 1.00 96.00 274 GLY A C 1
ATOM 1960 O O . GLY A 1 274 ? -27.178 -1.286 17.363 1.00 96.00 274 GLY A O 1
ATOM 1961 N N . ARG A 1 275 ? -26.877 0.075 19.120 1.00 96.50 275 ARG A N 1
ATOM 1962 C CA . ARG A 1 275 ? -26.995 1.326 18.365 1.00 96.50 275 ARG A CA 1
ATOM 1963 C C . ARG A 1 275 ? -25.847 1.459 17.369 1.00 96.50 275 ARG A C 1
ATOM 1965 O O . ARG A 1 275 ? -24.687 1.279 17.725 1.00 96.50 275 ARG A O 1
ATOM 1972 N N . THR A 1 276 ? -26.148 1.842 16.129 1.00 96.62 276 THR A N 1
ATOM 1973 C CA . THR A 1 276 ? -25.100 2.182 15.153 1.00 96.62 276 THR A CA 1
ATOM 1974 C C . THR A 1 276 ? -24.395 3.466 15.576 1.00 96.62 276 THR A C 1
ATOM 1976 O O . THR A 1 276 ? -25.033 4.502 15.749 1.00 96.62 276 THR A O 1
ATOM 1979 N N . LEU A 1 277 ? -23.081 3.376 15.756 1.00 92.62 277 LEU A N 1
ATOM 1980 C CA . LEU A 1 277 ? -22.203 4.493 16.085 1.00 92.62 277 LEU A CA 1
ATOM 1981 C C . LEU A 1 277 ? -21.705 5.184 14.817 1.00 92.62 277 LEU A C 1
ATOM 1983 O O . LEU A 1 277 ? -21.678 6.409 14.757 1.00 92.62 277 LEU A O 1
ATOM 1987 N N . GLN A 1 278 ? -21.317 4.399 13.810 1.00 94.81 278 GLN A N 1
ATOM 1988 C CA . GLN A 1 278 ? -20.736 4.919 12.577 1.00 94.81 278 GLN A CA 1
ATOM 1989 C C . GLN A 1 278 ? -20.940 3.941 11.419 1.00 94.81 278 GLN A C 1
ATOM 1991 O O . GLN A 1 278 ? -21.076 2.732 11.606 1.00 94.81 278 GLN A O 1
ATOM 1996 N N . THR A 1 279 ? -20.965 4.469 10.203 1.00 95.44 279 THR A N 1
ATOM 1997 C CA . THR A 1 279 ? -20.884 3.682 8.968 1.00 95.44 279 THR A CA 1
ATOM 1998 C C . THR A 1 279 ? -19.860 4.334 8.062 1.00 95.44 279 THR A C 1
ATOM 2000 O O . THR A 1 279 ? -20.033 5.508 7.733 1.00 95.44 279 THR A O 1
ATOM 2003 N N . CYS A 1 280 ? -18.835 3.601 7.636 1.00 95.31 280 CYS A N 1
ATOM 2004 C CA . CYS A 1 280 ? -17.828 4.105 6.713 1.00 95.31 280 CYS A CA 1
ATOM 2005 C C . CYS A 1 280 ? -17.832 3.329 5.396 1.00 95.31 280 CYS A C 1
ATOM 2007 O O . CYS A 1 280 ? -18.154 2.141 5.330 1.00 95.31 280 CYS A O 1
ATOM 2009 N N . ARG A 1 281 ? -17.535 4.025 4.294 1.00 95.94 281 ARG A N 1
ATOM 2010 C CA . ARG A 1 281 ? -17.521 3.451 2.942 1.00 95.94 281 ARG A CA 1
ATOM 2011 C C . ARG A 1 281 ? -16.397 4.032 2.103 1.00 95.94 281 ARG A C 1
ATOM 2013 O O . ARG A 1 281 ? -16.140 5.232 2.139 1.00 95.94 281 ARG A O 1
ATOM 2020 N N . THR A 1 282 ? -15.781 3.198 1.271 1.00 94.31 282 THR A N 1
ATOM 2021 C CA . THR A 1 282 ? -14.810 3.653 0.259 1.00 94.31 282 THR A CA 1
ATOM 2022 C C . THR A 1 282 ? -15.451 4.018 -1.081 1.00 94.31 282 THR A C 1
ATOM 2024 O O . THR A 1 282 ? -14.836 4.697 -1.904 1.00 94.31 282 THR A O 1
ATOM 2027 N N . GLY A 1 283 ? -16.676 3.544 -1.335 1.00 94.69 283 GLY A N 1
ATOM 2028 C CA . GLY A 1 283 ? -17.216 3.463 -2.693 1.00 94.69 283 GLY A CA 1
ATOM 2029 C C . GLY A 1 283 ? -16.489 2.395 -3.520 1.00 94.69 283 GLY A C 1
ATOM 2030 O O . GLY A 1 283 ? -15.838 1.509 -2.979 1.00 94.69 283 GLY A O 1
ATOM 2031 N N . THR A 1 284 ? -16.605 2.441 -4.850 1.00 96.25 284 THR A N 1
ATOM 2032 C CA . THR A 1 284 ? -15.815 1.549 -5.721 1.00 96.25 284 THR A CA 1
ATOM 2033 C C . THR A 1 284 ? -14.521 2.235 -6.137 1.00 96.25 284 THR A C 1
ATOM 2035 O O . THR A 1 284 ? -14.513 3.115 -6.999 1.00 96.25 284 THR A O 1
ATOM 2038 N N . ILE A 1 285 ? -13.408 1.793 -5.563 1.00 96.19 285 ILE A N 1
ATOM 2039 C CA . ILE A 1 285 ? -12.062 2.238 -5.901 1.00 96.19 285 ILE A CA 1
ATOM 2040 C C . ILE A 1 285 ? -11.545 1.407 -7.075 1.00 96.19 285 ILE A C 1
ATOM 2042 O O . ILE A 1 285 ? -11.461 0.184 -7.004 1.00 96.19 285 ILE A O 1
ATOM 2046 N N . ARG A 1 286 ? -11.151 2.068 -8.165 1.00 97.56 286 ARG A N 1
ATOM 2047 C CA . ARG A 1 286 ? -10.411 1.426 -9.263 1.00 97.56 286 ARG A CA 1
ATOM 2048 C C . ARG A 1 286 ? -8.922 1.430 -8.953 1.00 97.56 286 ARG A C 1
ATOM 2050 O O . ARG A 1 286 ? -8.429 2.384 -8.360 1.00 97.56 286 ARG A O 1
ATOM 2057 N N . TRP A 1 287 ? -8.193 0.424 -9.413 1.00 97.38 287 TRP A N 1
ATOM 2058 C CA . TRP A 1 287 ? -6.741 0.368 -9.246 1.00 97.38 287 TRP A CA 1
ATOM 2059 C C . TRP A 1 287 ? -6.051 -0.270 -10.451 1.00 97.38 287 TRP A C 1
ATOM 2061 O O . TRP A 1 287 ? -6.667 -0.990 -11.246 1.00 97.38 287 TRP A O 1
ATOM 2071 N N . ARG A 1 288 ? -4.759 0.032 -10.603 1.00 98.19 288 ARG A N 1
ATOM 2072 C CA . ARG A 1 288 ? -3.879 -0.507 -11.647 1.00 98.19 288 ARG A CA 1
ATOM 2073 C C . ARG A 1 288 ? -2.485 -0.745 -11.082 1.00 98.19 288 ARG A C 1
ATOM 2075 O O . ARG A 1 288 ? -2.026 0.018 -10.239 1.00 98.19 288 ARG A O 1
ATOM 2082 N N . ALA A 1 289 ? -1.801 -1.761 -11.593 1.00 98.00 289 ALA A N 1
ATOM 2083 C CA . ALA A 1 289 ? -0.456 -2.119 -11.172 1.00 98.00 289 ALA A CA 1
ATOM 2084 C C . ALA A 1 289 ? 0.380 -2.693 -12.320 1.00 98.00 289 ALA A C 1
ATOM 2086 O O . ALA A 1 289 ? -0.150 -3.279 -13.263 1.00 98.00 289 ALA A O 1
ATOM 2087 N N . SER A 1 290 ? 1.691 -2.523 -12.216 1.00 97.81 290 SER A N 1
ATOM 2088 C CA . SER A 1 290 ? 2.719 -3.072 -13.103 1.00 97.81 290 SER A CA 1
ATOM 2089 C C . SER A 1 290 ? 3.501 -4.151 -12.368 1.00 97.81 290 SER A C 1
ATOM 2091 O O . SER A 1 290 ? 3.598 -4.105 -11.143 1.00 97.81 290 SER A O 1
ATOM 2093 N N . ARG A 1 291 ? 4.039 -5.121 -13.104 1.00 94.62 291 ARG A N 1
ATOM 2094 C CA . ARG A 1 291 ? 4.900 -6.160 -12.530 1.00 94.62 291 ARG A CA 1
ATOM 2095 C C . ARG A 1 291 ? 6.307 -5.634 -12.229 1.00 94.62 291 ARG A C 1
ATOM 2097 O O . ARG A 1 291 ? 6.831 -4.882 -13.076 1.00 94.62 291 ARG A O 1
#

Foldseek 3Di:
DDDDDDDDDDDDDDDPPDPDPPPFFAQAAAKKWKWFADPPQPDPQSQLTKIWMWGRDPPQKIWIWMWHTWPPDIDIDTDIWGQDSQFKTKDWDWDWDDPDPQKIKIKTKIWIKGAPHNFKIKTKMKIWIWMGGNNDIDITISPIHIMMIGDFDPDQAQFAAAAQDKWKYAWPDDDPTHGKIKIFTAHRVRFWRQWIWIWAWKQKPVRDIDIDIDIPDGGFTQDPRRKGWDWDWDWDDDPQKIKTKIKIWIWTHHDFWMKTWIKMKIWIAGNPPRHTPMIIIRPIIIIITGD